Protein AF-A0A967MWX3-F1 (afdb_monomer_lite)

Secondary structure (DSSP, 8-state):
----------------------------PPPP-----------PPEETTEEPPTT-EEEETTTTEEE-TT-----PPPPP-------S--------PEEETTEEE-TT-EEEETTTTEEE-TTSPPP---GGGTS----TTSPP--EEESS---EEEEEE-SSSEEEEESSEEESTTGGG-BSSHHHHHHHTTT--EEEEEEETTTTBPPPTTEEEEPPTT-SSSGGG-EEEEEEPPPS--------EEETTS-EESSHHHHHHTT--EEEES-TTTT-------

Radius of gyration: 31.58 Å; chains: 1; bounding box: 78×76×78 Å

pLDDT: mean 78.1, std 19.17, range [37.31, 97.38]

Structure (mmCIF, N/CA/C/O backbone):
data_AF-A0A967MWX3-F1
#
_entry.id   AF-A0A967MWX3-F1
#
loop_
_atom_site.group_PDB
_atom_site.id
_atom_site.type_symbol
_atom_site.label_atom_id
_atom_site.label_alt_id
_atom_site.label_comp_id
_atom_site.label_asym_id
_atom_site.label_entity_id
_atom_site.label_seq_id
_atom_site.pdbx_PDB_ins_code
_atom_site.Cartn_x
_atom_site.Cartn_y
_atom_site.Cartn_z
_atom_site.occupancy
_atom_site.B_iso_or_equiv
_atom_site.auth_seq_id
_atom_site.auth_comp_id
_atom_site.auth_asym_id
_atom_site.auth_atom_id
_atom_site.pdbx_PDB_model_num
ATOM 1 N N . MET A 1 1 ? -29.375 -51.410 4.053 1.00 42.19 1 MET A N 1
ATOM 2 C CA . MET A 1 1 ? -29.254 -51.775 2.622 1.00 42.19 1 MET A CA 1
ATOM 3 C C . MET A 1 1 ? -29.173 -50.449 1.881 1.00 42.19 1 MET A C 1
ATOM 5 O O . MET A 1 1 ? -30.115 -49.691 1.987 1.00 42.19 1 MET A O 1
ATOM 9 N N . LEU A 1 2 ? -28.020 -49.990 1.400 1.00 37.31 2 LEU A N 1
ATOM 10 C CA . LEU A 1 2 ? -27.404 -50.410 0.142 1.00 37.31 2 LEU A CA 1
ATOM 11 C C . LEU A 1 2 ? -25.929 -49.948 0.165 1.00 37.31 2 LEU A C 1
ATOM 13 O O . LEU A 1 2 ? -25.661 -48.767 0.360 1.00 37.31 2 LEU A O 1
ATOM 17 N N . ARG A 1 3 ? -24.976 -50.880 0.037 1.00 40.00 3 ARG A N 1
ATOM 18 C CA . ARG A 1 3 ? -23.539 -50.586 -0.102 1.00 40.00 3 ARG A CA 1
ATOM 19 C C . ARG A 1 3 ? -23.244 -50.413 -1.592 1.00 40.00 3 ARG A C 1
ATOM 21 O O . ARG A 1 3 ? -23.455 -51.359 -2.344 1.00 40.00 3 ARG A O 1
ATOM 28 N N . ILE A 1 4 ? -22.766 -49.243 -2.009 1.00 47.97 4 ILE A N 1
ATOM 29 C CA . ILE A 1 4 ? -22.286 -49.006 -3.377 1.00 47.97 4 ILE A CA 1
ATOM 30 C C . ILE A 1 4 ? -20.757 -49.091 -3.346 1.00 47.97 4 ILE A C 1
ATOM 32 O O . ILE A 1 4 ? -20.066 -48.132 -3.025 1.00 47.97 4 ILE A O 1
ATOM 36 N N . THR A 1 5 ? -20.233 -50.278 -3.631 1.00 42.97 5 THR A N 1
ATOM 37 C CA . THR A 1 5 ? -18.825 -50.5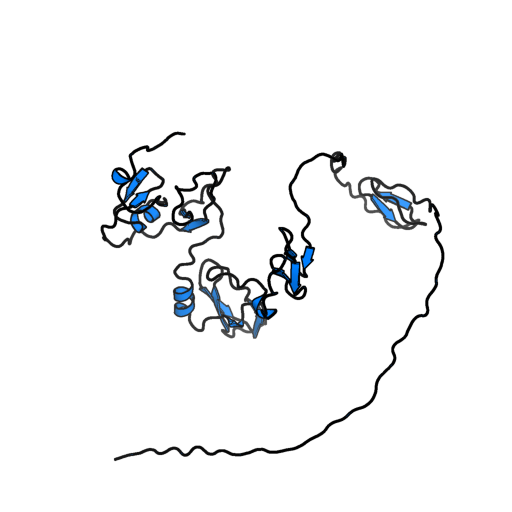17 -3.969 1.00 42.97 5 THR A CA 1
ATOM 38 C C . THR A 1 5 ? -18.589 -50.086 -5.414 1.00 42.97 5 THR A C 1
ATOM 40 O O . THR A 1 5 ? -19.139 -50.707 -6.323 1.00 42.97 5 THR A O 1
ATOM 43 N N . LYS A 1 6 ? -17.778 -49.045 -5.638 1.00 43.62 6 LYS A N 1
ATOM 44 C CA . LYS A 1 6 ? -17.284 -48.676 -6.971 1.00 43.62 6 LYS A CA 1
ATOM 45 C C . LYS A 1 6 ? -15.814 -49.080 -7.079 1.00 43.62 6 LYS A C 1
ATOM 47 O O . LYS A 1 6 ? -14.948 -48.556 -6.388 1.00 43.62 6 LYS A O 1
ATOM 52 N N . THR A 1 7 ? -15.592 -50.095 -7.898 1.00 45.66 7 THR A N 1
ATOM 53 C CA . THR A 1 7 ? -14.326 -50.740 -8.237 1.00 45.66 7 THR A CA 1
ATOM 54 C C . THR A 1 7 ? -13.434 -49.787 -9.038 1.00 45.66 7 THR A C 1
ATOM 56 O O . THR A 1 7 ? -13.853 -49.267 -10.070 1.00 45.66 7 THR A O 1
ATOM 59 N N . PHE A 1 8 ? -12.202 -49.579 -8.568 1.00 42.09 8 PHE A N 1
ATOM 60 C CA . PHE A 1 8 ? -11.116 -48.946 -9.320 1.00 42.09 8 PHE A CA 1
ATOM 61 C C . PHE A 1 8 ? -10.690 -49.874 -10.466 1.00 42.09 8 PHE A C 1
ATOM 63 O O . PHE A 1 8 ? -10.298 -51.014 -10.220 1.00 42.09 8 PHE A O 1
ATOM 70 N N . SER A 1 9 ? -10.767 -49.395 -11.709 1.00 48.78 9 SER A N 1
ATOM 71 C CA . SER A 1 9 ? -10.247 -50.099 -12.884 1.00 48.78 9 SER A CA 1
ATOM 72 C C . SER A 1 9 ? -8.929 -49.451 -13.296 1.00 48.78 9 SER A C 1
ATOM 74 O O . SER A 1 9 ? -8.908 -48.356 -13.850 1.00 48.78 9 SER A O 1
ATOM 76 N N . LEU A 1 10 ? -7.832 -50.130 -12.965 1.00 41.16 10 LEU A N 1
ATOM 77 C CA . LEU A 1 10 ? -6.465 -49.777 -13.324 1.00 41.16 10 LEU A CA 1
ATOM 78 C C . LEU A 1 10 ? -6.162 -50.410 -14.691 1.00 41.16 10 LEU A C 1
ATOM 80 O O . LEU A 1 10 ? -5.975 -51.622 -14.782 1.00 41.16 10 LEU A O 1
ATOM 84 N N . THR A 1 11 ? -6.143 -49.614 -15.758 1.00 45.72 11 THR A N 1
ATOM 85 C CA . THR A 1 11 ? -5.693 -50.065 -17.086 1.00 45.72 11 THR A CA 1
ATOM 86 C C . THR A 1 11 ? -4.319 -49.480 -17.381 1.00 45.72 11 THR A C 1
ATOM 88 O O . THR A 1 11 ? -4.180 -48.287 -17.633 1.00 45.72 11 THR A O 1
ATOM 91 N N . LEU A 1 12 ? -3.314 -50.358 -17.324 1.00 40.66 12 LEU A N 1
ATOM 92 C CA . LEU A 1 12 ? -1.977 -50.178 -17.885 1.00 40.66 12 LEU A CA 1
ATOM 93 C C . LEU A 1 12 ? -2.076 -49.829 -19.379 1.00 40.66 12 LEU A C 1
ATOM 95 O O . LEU A 1 12 ? -2.662 -50.598 -20.141 1.00 40.66 12 LEU A O 1
ATOM 99 N N . LEU A 1 13 ? -1.413 -48.753 -19.808 1.00 45.19 13 LEU A N 1
ATOM 100 C CA . LEU A 1 13 ? -0.932 -48.618 -21.183 1.00 45.19 13 LEU A CA 1
ATOM 101 C C . LEU A 1 13 ? 0.599 -48.599 -21.167 1.00 45.19 13 LEU A C 1
ATOM 103 O O . LEU A 1 13 ? 1.227 -47.673 -20.662 1.00 45.19 13 LEU A O 1
ATOM 107 N N . THR A 1 14 ? 1.187 -49.652 -21.723 1.00 43.38 14 THR A N 1
ATOM 108 C CA . THR A 1 14 ? 2.598 -49.774 -22.086 1.00 43.38 14 THR A CA 1
ATOM 109 C C . THR A 1 14 ? 2.739 -49.610 -23.601 1.00 43.38 14 THR A C 1
ATOM 111 O O . THR A 1 14 ? 2.098 -50.337 -24.353 1.00 43.38 14 THR A O 1
ATOM 114 N N . ALA A 1 15 ? 3.605 -48.697 -24.051 1.00 42.75 15 ALA A N 1
ATOM 115 C CA . ALA A 1 15 ? 4.299 -48.719 -25.351 1.00 42.75 15 ALA A CA 1
ATOM 116 C C . ALA A 1 15 ? 5.386 -47.620 -25.304 1.00 42.75 15 ALA A C 1
ATOM 118 O O . ALA A 1 15 ? 5.067 -46.447 -25.180 1.00 42.75 15 ALA A O 1
ATOM 119 N N . ALA A 1 16 ? 6.666 -47.933 -25.097 1.00 39.78 16 ALA A N 1
ATOM 120 C CA . ALA A 1 16 ? 7.627 -48.453 -26.077 1.00 39.78 16 ALA A CA 1
ATOM 121 C C . ALA A 1 16 ? 7.967 -47.459 -27.213 1.00 39.78 16 ALA A C 1
ATOM 123 O O . ALA A 1 16 ? 7.334 -47.459 -28.259 1.00 39.78 16 ALA A O 1
ATOM 124 N N . GLY A 1 17 ? 9.019 -46.666 -26.971 1.00 38.50 17 GLY A N 1
ATOM 125 C CA . GLY A 1 17 ? 10.175 -46.471 -27.856 1.00 38.50 17 GLY A CA 1
ATOM 126 C C . GLY A 1 17 ? 9.984 -45.894 -29.263 1.00 38.50 17 GLY A C 1
ATOM 127 O O . GLY A 1 17 ? 9.598 -46.611 -30.178 1.00 38.50 17 GLY A O 1
ATOM 128 N N . LEU A 1 18 ? 10.514 -44.684 -29.476 1.00 39.59 18 LEU A N 1
ATOM 129 C CA . LEU A 1 18 ? 11.318 -44.401 -30.668 1.00 39.59 18 LEU A CA 1
ATOM 130 C C . LEU A 1 18 ? 12.348 -43.301 -30.368 1.00 39.59 18 LEU A C 1
ATOM 132 O O . LEU A 1 18 ? 12.018 -42.125 -30.260 1.00 39.59 18 LEU A O 1
ATOM 136 N N . ALA A 1 19 ? 13.606 -43.712 -30.216 1.00 41.19 19 ALA A N 1
ATOM 137 C CA . ALA A 1 19 ? 14.758 -42.827 -30.280 1.00 41.19 19 ALA A CA 1
ATOM 138 C C . ALA A 1 19 ? 15.095 -42.585 -31.757 1.00 41.19 19 ALA A C 1
ATOM 140 O O . ALA A 1 19 ? 15.306 -43.545 -32.501 1.00 41.19 19 ALA A O 1
ATOM 141 N N . LEU A 1 20 ? 15.180 -41.320 -32.167 1.00 40.53 20 LEU A N 1
ATOM 142 C CA . LEU A 1 20 ? 15.808 -40.928 -33.423 1.00 40.53 20 LEU A CA 1
ATOM 143 C C . LEU A 1 20 ? 16.923 -39.932 -33.102 1.00 40.53 20 LEU A C 1
ATOM 145 O O . LEU A 1 20 ? 16.678 -38.808 -32.674 1.00 40.53 20 LEU A O 1
ATOM 149 N N . ALA A 1 21 ? 18.155 -40.405 -33.258 1.00 40.84 21 ALA A N 1
ATOM 150 C CA . ALA A 1 21 ? 19.365 -39.603 -33.264 1.00 40.84 21 ALA A CA 1
ATOM 151 C C . ALA A 1 21 ? 19.771 -39.282 -34.711 1.00 40.84 21 ALA A C 1
ATOM 153 O O . ALA A 1 21 ? 19.375 -39.997 -35.635 1.00 40.84 21 ALA A O 1
ATOM 154 N N . LEU A 1 22 ? 20.683 -38.305 -34.827 1.00 40.47 22 LEU A N 1
ATOM 155 C CA . LEU A 1 22 ? 21.393 -37.784 -36.012 1.00 40.47 22 LEU A CA 1
ATOM 156 C C . LEU A 1 22 ? 20.646 -36.616 -36.694 1.00 40.47 22 LEU A C 1
ATOM 158 O O . LEU A 1 22 ? 19.458 -36.710 -36.952 1.00 40.47 22 LEU A O 1
ATOM 162 N N . ALA A 1 23 ? 21.256 -35.477 -37.026 1.00 43.56 23 ALA A N 1
ATOM 163 C CA . ALA A 1 23 ? 22.665 -35.172 -37.245 1.00 43.56 23 ALA A CA 1
ATOM 164 C C . ALA A 1 23 ? 22.964 -33.696 -36.921 1.00 43.56 23 ALA A C 1
ATOM 166 O O . ALA A 1 23 ? 22.112 -32.825 -37.084 1.00 43.56 23 ALA A O 1
ATOM 167 N N . GLY A 1 24 ? 24.193 -33.432 -36.470 1.00 42.38 24 GLY A N 1
ATOM 168 C CA . GLY A 1 24 ? 24.689 -32.088 -36.206 1.00 42.38 24 GLY A CA 1
ATOM 169 C C . GLY A 1 24 ? 24.954 -31.270 -37.469 1.00 42.38 24 GLY A C 1
ATOM 170 O O . GLY A 1 24 ? 25.154 -31.812 -38.556 1.00 42.38 24 GLY A O 1
ATOM 171 N N . CYS A 1 25 ? 25.035 -29.953 -37.286 1.00 39.81 25 CYS A N 1
ATOM 172 C CA . CYS A 1 25 ? 25.659 -29.059 -38.248 1.00 39.81 25 CYS A CA 1
ATOM 173 C C . CYS A 1 25 ? 26.490 -27.989 -37.522 1.00 39.81 25 CYS A C 1
ATOM 175 O O . CYS A 1 25 ? 25.964 -27.049 -36.942 1.00 39.81 25 CYS A O 1
ATOM 177 N N . ASN A 1 26 ? 27.802 -28.225 -37.561 1.00 45.28 26 ASN A N 1
ATOM 178 C CA . ASN A 1 26 ? 28.928 -27.293 -37.619 1.00 45.28 26 ASN A CA 1
ATOM 179 C C . ASN A 1 26 ? 28.912 -25.996 -36.795 1.00 45.28 26 ASN A C 1
ATOM 181 O O . ASN A 1 26 ? 28.381 -24.962 -37.192 1.00 45.28 26 ASN A O 1
ATOM 185 N N . THR A 1 27 ? 29.760 -26.026 -35.768 1.00 43.44 27 THR A N 1
ATOM 186 C CA . THR A 1 27 ? 30.619 -24.919 -35.349 1.00 43.44 27 THR A CA 1
ATOM 187 C C . THR A 1 27 ? 31.353 -24.311 -36.547 1.00 43.44 27 THR A C 1
ATOM 189 O O . THR A 1 27 ? 32.201 -24.968 -37.157 1.00 43.44 27 THR A O 1
ATOM 192 N N . LYS A 1 28 ? 31.092 -23.040 -36.860 1.00 45.50 28 LYS A N 1
ATOM 193 C CA . LYS A 1 28 ? 32.028 -22.239 -37.650 1.00 45.50 28 LYS A CA 1
ATOM 194 C C . LYS A 1 28 ? 32.918 -21.461 -36.689 1.00 45.50 28 LYS A C 1
ATOM 196 O O . LYS A 1 28 ? 32.592 -20.355 -36.276 1.00 45.50 28 LYS A O 1
ATOM 201 N N . SER A 1 29 ? 34.041 -22.083 -36.337 1.00 42.44 29 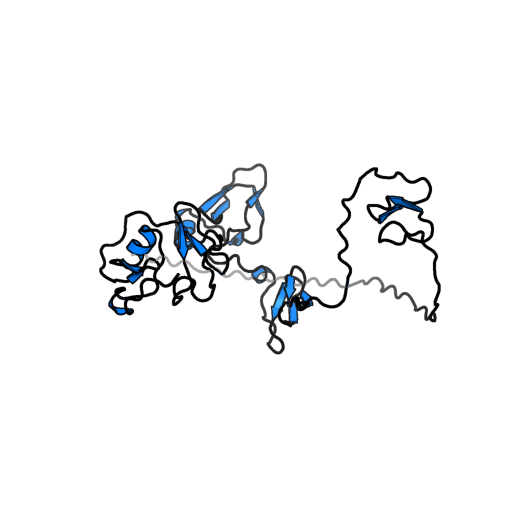SER A N 1
ATOM 202 C CA . SER A 1 29 ? 35.217 -21.380 -35.836 1.00 42.44 29 SER A CA 1
ATOM 203 C C . SER A 1 29 ? 35.653 -20.366 -36.888 1.00 42.44 29 SER A C 1
ATOM 205 O O . SER A 1 29 ? 36.023 -20.750 -38.000 1.00 42.44 29 SER A O 1
ATOM 207 N N . HIS A 1 30 ? 35.619 -19.083 -36.544 1.00 44.06 30 HIS A N 1
ATOM 208 C CA . HIS A 1 30 ? 36.484 -18.114 -37.194 1.00 44.06 30 HIS A CA 1
ATOM 209 C C . HIS A 1 30 ? 37.812 -18.081 -36.437 1.00 44.06 30 HIS A C 1
ATOM 211 O O . HIS A 1 30 ? 37.862 -17.961 -35.216 1.00 44.06 30 HIS A O 1
ATOM 217 N N . ILE A 1 31 ? 38.860 -18.323 -37.217 1.00 51.72 31 ILE A N 1
ATOM 218 C CA . ILE A 1 31 ? 40.271 -18.307 -36.855 1.00 51.72 31 ILE A CA 1
ATOM 219 C C . ILE A 1 31 ? 40.669 -16.872 -36.502 1.00 51.72 31 ILE A C 1
ATOM 221 O O . ILE A 1 31 ? 40.133 -15.924 -37.077 1.00 51.72 31 ILE A O 1
ATOM 225 N N . GLY A 1 32 ? 41.594 -16.759 -35.549 1.00 41.75 32 GLY A N 1
ATOM 226 C CA . GLY A 1 32 ? 42.111 -15.508 -35.020 1.00 41.75 32 GLY A CA 1
ATOM 227 C C . GLY A 1 32 ? 42.763 -14.592 -36.052 1.00 41.75 32 GLY A C 1
ATOM 228 O O . GLY A 1 32 ? 43.229 -15.017 -37.109 1.00 41.75 32 GLY A O 1
ATOM 229 N N . GLY A 1 33 ? 42.807 -13.324 -35.666 1.00 41.06 33 GLY A N 1
ATOM 230 C CA . GLY A 1 33 ? 43.745 -12.330 -36.149 1.00 41.06 33 GLY A CA 1
ATOM 231 C C . GLY A 1 33 ? 44.302 -11.638 -34.917 1.00 41.06 33 GLY A C 1
ATOM 232 O O . GLY A 1 33 ? 43.625 -10.808 -34.316 1.00 41.06 33 GLY A O 1
ATOM 233 N N . ASP A 1 34 ? 45.492 -12.058 -34.502 1.00 51.56 34 ASP A N 1
ATOM 234 C CA . ASP A 1 34 ? 46.350 -11.262 -33.642 1.00 51.56 34 ASP A CA 1
ATOM 235 C C . ASP A 1 34 ? 46.812 -10.074 -34.486 1.00 51.56 34 ASP A C 1
ATOM 237 O O . ASP A 1 34 ? 47.611 -10.268 -35.396 1.00 51.56 34 ASP A O 1
ATOM 241 N N . ASP A 1 35 ? 46.330 -8.866 -34.209 1.00 49.25 35 ASP A N 1
ATOM 242 C CA . ASP A 1 35 ? 46.941 -7.654 -34.746 1.00 49.25 35 ASP A CA 1
ATOM 243 C C . ASP A 1 35 ? 47.040 -6.594 -33.647 1.00 49.25 35 ASP A C 1
ATOM 245 O O . ASP A 1 35 ? 46.069 -5.991 -33.195 1.00 49.25 35 ASP A O 1
ATOM 249 N N . ALA A 1 36 ? 48.281 -6.495 -33.175 1.00 49.56 36 ALA A N 1
ATOM 250 C CA . ALA A 1 36 ? 49.015 -5.336 -32.694 1.00 49.56 36 ALA A CA 1
ATOM 251 C C . ALA A 1 36 ? 48.274 -3.990 -32.591 1.00 49.56 36 ALA A C 1
ATOM 253 O O . ALA A 1 36 ? 47.591 -3.535 -33.504 1.00 49.56 36 ALA A O 1
ATOM 254 N N . GLY A 1 37 ? 48.567 -3.291 -31.490 1.00 51.19 37 GLY A N 1
ATOM 255 C CA . GLY A 1 37 ? 48.158 -1.915 -31.256 1.00 51.19 37 GLY A CA 1
ATOM 256 C C . GLY A 1 37 ? 48.447 -0.968 -32.423 1.00 51.19 37 GLY A C 1
ATOM 257 O O . GLY A 1 37 ? 49.484 -1.039 -33.084 1.00 51.19 37 GLY A O 1
ATOM 258 N N . GLY A 1 38 ? 47.518 -0.037 -32.605 1.00 44.03 38 GLY A N 1
ATOM 259 C CA . GLY A 1 38 ? 47.635 1.105 -33.491 1.00 44.03 38 GLY A CA 1
ATOM 260 C C . GLY A 1 38 ? 46.925 2.291 -32.857 1.00 44.03 38 GLY A C 1
ATOM 261 O O . GLY A 1 38 ? 45.710 2.414 -32.950 1.00 44.03 38 GLY A O 1
ATOM 262 N N . ASP A 1 39 ? 47.707 3.139 -32.196 1.00 53.34 39 ASP A N 1
ATOM 263 C CA . ASP A 1 39 ? 47.396 4.552 -32.009 1.00 53.34 39 ASP A CA 1
ATOM 264 C C . ASP A 1 39 ? 47.140 5.164 -33.398 1.00 53.34 39 ASP A C 1
ATOM 266 O O . ASP A 1 39 ? 47.999 5.104 -34.283 1.00 53.34 39 ASP A O 1
ATOM 270 N N . GLY A 1 40 ? 45.920 5.643 -33.632 1.00 45.16 40 GLY A N 1
ATOM 271 C CA . GLY A 1 40 ? 45.446 6.034 -34.954 1.00 45.16 40 GLY A CA 1
ATOM 272 C C . GLY A 1 40 ? 44.273 6.995 -34.859 1.00 45.16 40 GLY A C 1
ATOM 273 O O . GLY A 1 40 ? 43.122 6.597 -35.007 1.00 45.16 40 GLY A O 1
ATOM 274 N N . GLY A 1 41 ? 44.577 8.272 -34.615 1.00 55.78 41 GLY A N 1
ATOM 275 C CA . GLY A 1 41 ? 43.614 9.367 -34.679 1.00 55.78 41 GLY A CA 1
ATOM 276 C C . GLY A 1 41 ? 42.879 9.406 -36.022 1.00 55.78 41 GLY A C 1
ATOM 277 O O . GLY A 1 41 ? 43.470 9.694 -37.063 1.00 55.78 41 GLY A O 1
ATOM 278 N N . GLY A 1 42 ? 41.576 9.131 -35.989 1.00 51.47 42 GLY A N 1
ATOM 279 C CA . GLY A 1 42 ? 40.648 9.376 -37.087 1.00 51.47 42 GLY A CA 1
ATOM 280 C C . GLY A 1 42 ? 39.899 10.677 -36.828 1.00 51.47 42 GLY A C 1
ATOM 281 O O . GLY A 1 42 ? 39.067 10.735 -35.930 1.00 51.47 42 GLY A O 1
ATOM 282 N N . GLY A 1 43 ? 40.230 11.726 -37.584 1.00 60.09 43 GLY A N 1
ATOM 283 C CA . GLY A 1 43 ? 39.634 13.059 -37.474 1.00 60.09 43 GLY A CA 1
ATOM 284 C C . GLY A 1 43 ? 38.163 13.081 -37.883 1.00 60.09 43 GLY A C 1
ATOM 285 O O . GLY A 1 43 ? 37.845 13.318 -39.047 1.00 60.09 43 GLY A O 1
ATOM 286 N N . GLY A 1 44 ? 37.285 12.833 -36.917 1.00 67.81 44 GLY A N 1
ATOM 287 C CA . GLY A 1 44 ? 35.872 13.176 -37.001 1.00 67.81 44 GLY A CA 1
ATOM 288 C C . GLY A 1 44 ? 35.655 14.680 -36.832 1.00 67.81 44 GLY A C 1
ATOM 289 O O . GLY A 1 44 ? 36.382 15.337 -36.085 1.00 67.81 44 GLY A O 1
ATOM 290 N N . GLU A 1 45 ? 34.674 15.241 -37.538 1.00 83.06 45 GLU A N 1
ATOM 291 C CA . GLU A 1 45 ? 34.236 16.625 -37.326 1.00 83.06 45 GLU A CA 1
ATOM 292 C C . GLU A 1 45 ? 33.508 16.739 -35.976 1.00 83.06 45 GLU A C 1
ATOM 294 O O . GLU A 1 45 ? 32.683 15.891 -35.637 1.00 83.06 45 GLU A O 1
ATOM 299 N N . VAL A 1 46 ? 33.812 17.776 -35.189 1.00 88.75 46 VAL A N 1
ATOM 300 C CA . VAL A 1 46 ? 33.136 18.028 -33.904 1.00 88.75 46 VAL A CA 1
ATOM 301 C C . VAL A 1 46 ? 31.733 18.578 -34.164 1.00 88.75 46 VAL A C 1
ATOM 303 O O . VAL A 1 46 ? 31.568 19.523 -34.935 1.00 88.75 46 VAL A O 1
ATOM 306 N N . CYS A 1 47 ? 30.729 18.016 -33.497 1.00 90.00 47 CYS A N 1
ATOM 307 C CA . CYS A 1 47 ? 29.332 18.410 -33.597 1.00 90.00 47 CYS A CA 1
ATOM 308 C C . CYS A 1 47 ? 28.715 18.521 -32.202 1.00 90.00 47 CYS A C 1
ATOM 310 O O . CYS A 1 47 ? 28.295 17.524 -31.621 1.00 90.00 47 CYS A O 1
ATOM 312 N N . GLY A 1 48 ? 28.685 19.736 -31.648 1.00 87.62 48 GLY A N 1
ATOM 313 C CA . GLY A 1 48 ? 28.307 19.930 -30.244 1.00 87.62 48 GLY A CA 1
ATOM 314 C C . GLY A 1 48 ? 29.256 19.171 -29.318 1.00 87.62 48 GLY A C 1
ATOM 315 O O . GLY A 1 48 ? 30.472 19.307 -29.451 1.00 87.62 48 GLY A O 1
ATOM 316 N N . ASP A 1 49 ? 28.689 18.330 -28.455 1.00 86.06 49 ASP A N 1
ATOM 317 C CA . ASP A 1 49 ? 29.429 17.483 -27.509 1.00 86.06 49 ASP A CA 1
ATOM 318 C C . ASP A 1 49 ? 29.856 16.125 -28.095 1.00 86.06 49 ASP A C 1
ATOM 320 O O . ASP A 1 49 ? 30.510 15.323 -27.429 1.00 86.06 49 ASP A O 1
ATOM 324 N N . VAL A 1 50 ? 29.505 15.847 -29.355 1.00 83.50 50 VAL A N 1
ATOM 325 C CA . VAL A 1 50 ? 29.799 14.578 -30.033 1.00 83.50 50 VAL A CA 1
ATOM 326 C C . VAL A 1 50 ? 30.857 14.806 -31.113 1.00 83.50 50 VAL A C 1
ATOM 328 O O . VAL A 1 50 ? 30.900 15.852 -31.757 1.00 83.50 50 VAL A O 1
ATOM 331 N N . THR A 1 51 ? 31.728 13.826 -31.350 1.00 91.31 51 THR A N 1
ATOM 332 C CA . THR A 1 51 ? 32.628 13.821 -32.516 1.00 91.31 51 THR A CA 1
ATOM 333 C C . THR A 1 51 ? 32.087 12.843 -33.549 1.00 91.31 51 THR A C 1
ATOM 335 O O . THR A 1 51 ? 31.900 11.667 -33.240 1.00 91.31 51 THR A O 1
ATOM 338 N N . CYS A 1 52 ? 31.812 13.324 -34.761 1.00 90.62 52 CYS A N 1
ATOM 339 C CA . CYS A 1 52 ? 31.197 12.520 -35.811 1.00 90.62 52 CYS A CA 1
ATOM 340 C C . CYS A 1 52 ? 32.108 11.386 -36.286 1.00 90.62 52 CYS A C 1
ATOM 342 O O . CYS A 1 52 ? 33.335 11.506 -36.278 1.00 90.62 52 CYS A O 1
ATOM 344 N N . GLY A 1 53 ? 31.500 10.288 -36.741 1.00 87.12 53 GLY A N 1
ATOM 345 C CA . GLY A 1 53 ? 32.239 9.168 -37.304 1.00 87.12 53 GLY A CA 1
ATOM 346 C C . GLY A 1 53 ? 32.997 9.559 -38.575 1.00 87.12 53 GLY A C 1
ATOM 347 O O . GLY A 1 53 ? 32.693 10.542 -39.253 1.00 87.12 53 GLY A O 1
ATOM 348 N N . SER A 1 54 ? 34.005 8.764 -38.936 1.00 84.75 54 SER A N 1
ATOM 349 C CA . SER A 1 54 ? 34.782 8.977 -40.159 1.00 84.75 54 SER A CA 1
ATOM 350 C C . SER A 1 54 ? 33.879 8.991 -41.400 1.00 84.75 54 SER A C 1
ATOM 352 O O . SER A 1 54 ? 33.279 7.970 -41.740 1.00 84.75 54 SER A O 1
ATOM 354 N N . GLY A 1 55 ? 33.839 10.118 -42.114 1.00 83.88 55 GLY A N 1
ATOM 355 C CA . GLY A 1 55 ? 33.024 10.275 -43.322 1.00 83.88 55 GLY A CA 1
ATOM 356 C C . GLY A 1 55 ? 31.636 10.878 -43.094 1.00 83.88 55 GLY A C 1
ATOM 357 O O . GLY A 1 55 ? 30.907 11.043 -44.069 1.00 83.88 55 GLY A O 1
ATOM 358 N N . GLU A 1 56 ? 31.284 11.233 -41.858 1.00 90.94 56 GLU A N 1
ATOM 359 C CA . GLU A 1 56 ? 30.086 12.009 -41.523 1.00 90.94 56 GLU A CA 1
ATOM 360 C C . GLU A 1 56 ? 30.415 13.499 -41.350 1.00 90.94 56 GLU A C 1
ATOM 362 O O . GLU A 1 56 ? 31.560 13.865 -41.083 1.00 90.94 56 GLU A O 1
ATOM 367 N N . VAL A 1 57 ? 29.404 14.357 -41.514 1.00 92.38 57 VAL A N 1
ATOM 368 C CA . VAL A 1 57 ? 29.491 15.810 -41.307 1.00 92.38 57 VAL A CA 1
ATOM 369 C C . VAL A 1 57 ? 28.566 16.254 -40.181 1.00 92.38 57 VAL A C 1
ATOM 371 O O . VAL A 1 57 ? 27.493 15.669 -39.980 1.00 92.38 57 VAL A O 1
ATOM 374 N N . CYS A 1 58 ? 28.956 17.308 -39.464 1.00 92.69 58 CYS A N 1
ATOM 375 C CA . CYS A 1 58 ? 28.095 17.886 -38.440 1.00 92.69 58 CYS A CA 1
ATOM 376 C C . CYS A 1 58 ? 26.867 18.536 -39.080 1.00 92.69 58 CYS A C 1
ATOM 378 O O . CYS A 1 58 ? 26.965 19.458 -39.890 1.00 92.69 58 CYS A O 1
ATOM 380 N N . CYS A 1 59 ? 25.692 18.054 -38.691 1.00 92.81 59 CYS A N 1
ATOM 381 C CA . CYS A 1 59 ? 24.422 18.500 -39.236 1.00 92.81 59 CYS A CA 1
ATOM 382 C C . CYS A 1 59 ? 23.729 19.486 -38.294 1.00 92.81 59 CYS A C 1
ATOM 384 O O . CYS A 1 59 ? 23.244 20.536 -38.713 1.00 92.81 59 CYS A O 1
ATOM 386 N N . ASN A 1 60 ? 23.700 19.152 -37.000 1.00 90.12 60 ASN A N 1
ATOM 387 C CA . ASN A 1 60 ? 23.104 19.984 -35.968 1.00 90.12 60 ASN A CA 1
ATOM 388 C C . ASN A 1 60 ? 23.959 19.951 -34.701 1.00 90.12 60 ASN A C 1
ATOM 390 O O . ASN A 1 60 ? 23.848 19.038 -33.883 1.00 90.12 60 ASN A O 1
ATOM 394 N N . ALA A 1 61 ? 24.775 20.990 -34.537 1.00 89.38 61 ALA A N 1
ATOM 395 C CA . ALA A 1 61 ? 25.668 21.130 -33.396 1.00 89.38 61 ALA A CA 1
ATOM 396 C C . ALA A 1 61 ? 24.927 21.282 -32.058 1.00 89.38 61 ALA A C 1
ATOM 398 O O . ALA A 1 61 ? 25.464 20.871 -31.041 1.00 89.38 61 ALA A O 1
ATOM 399 N N . SER A 1 62 ? 23.699 21.820 -32.037 1.00 88.94 62 SER A N 1
ATOM 400 C CA . SER A 1 62 ? 22.940 21.949 -30.778 1.00 88.94 62 SER A CA 1
ATOM 401 C C . SER A 1 62 ? 22.510 20.602 -30.200 1.00 88.94 62 SER A C 1
ATOM 403 O O . SER A 1 62 ? 22.286 20.496 -29.004 1.00 88.94 62 SER A O 1
ATOM 405 N N . CYS A 1 63 ? 22.420 19.575 -31.046 1.00 85.06 63 CYS A N 1
ATOM 406 C CA . CYS A 1 63 ? 21.937 18.247 -30.676 1.00 85.06 63 CYS A CA 1
ATOM 407 C C . CYS A 1 63 ? 22.993 17.148 -30.877 1.00 85.06 63 CYS A C 1
ATOM 409 O O . CYS A 1 63 ? 22.671 15.969 -30.766 1.00 85.06 63 CYS A O 1
ATOM 411 N N . GLY A 1 64 ? 24.215 17.509 -31.278 1.00 90.12 64 GLY A N 1
ATOM 412 C CA . GLY A 1 64 ? 25.262 16.554 -31.645 1.00 90.12 64 GLY A CA 1
ATOM 413 C C . GLY A 1 64 ? 24.896 15.581 -32.769 1.00 90.12 64 GLY A C 1
ATOM 414 O O . GLY A 1 64 ? 25.358 14.444 -32.780 1.00 90.12 64 GLY A O 1
ATOM 415 N N . ILE A 1 65 ? 24.052 16.003 -33.720 1.00 91.62 65 ILE A N 1
ATOM 416 C CA . ILE A 1 65 ? 23.579 15.125 -34.799 1.00 91.62 65 ILE A CA 1
ATOM 417 C C . ILE A 1 65 ? 24.546 15.180 -35.980 1.00 91.62 65 ILE A C 1
ATOM 419 O O . ILE A 1 65 ? 24.678 16.208 -36.655 1.00 91.62 65 ILE A O 1
ATOM 423 N N . CYS A 1 66 ? 25.149 14.031 -36.262 1.00 94.25 66 CYS A N 1
ATOM 424 C CA . CYS A 1 66 ? 25.975 13.770 -37.433 1.00 94.25 66 CYS A CA 1
ATOM 425 C C . CYS A 1 66 ? 25.137 13.150 -38.556 1.00 94.25 66 CYS A C 1
ATOM 427 O O . CYS A 1 66 ? 24.148 12.457 -38.312 1.00 94.25 66 CYS A O 1
ATOM 429 N N . THR A 1 67 ? 25.506 13.414 -39.806 1.00 92.44 67 THR A N 1
ATOM 430 C CA . THR A 1 67 ? 24.847 12.810 -40.969 1.00 92.44 67 THR A CA 1
ATOM 431 C C . THR A 1 67 ? 25.857 12.541 -42.084 1.00 92.44 67 THR A C 1
ATOM 433 O O . THR A 1 67 ? 26.877 13.232 -42.162 1.00 92.44 67 THR A O 1
ATOM 436 N N . PRO A 1 68 ? 25.610 11.583 -42.993 1.00 92.81 68 PRO A N 1
ATOM 437 C CA . PRO A 1 68 ? 26.406 11.457 -44.206 1.00 92.81 68 PRO A CA 1
ATOM 438 C C . PRO A 1 68 ? 26.353 12.735 -45.065 1.00 92.81 68 PRO A C 1
ATOM 440 O O . PRO A 1 68 ? 25.321 13.407 -45.103 1.00 92.81 68 PRO A O 1
ATOM 443 N N . PRO A 1 69 ? 27.407 13.061 -45.832 1.00 89.50 69 PRO A N 1
ATOM 444 C CA . PRO A 1 69 ? 27.409 14.209 -46.733 1.00 89.50 69 PRO A CA 1
ATOM 445 C C . PRO A 1 69 ? 26.185 14.227 -47.665 1.00 89.50 69 PRO A C 1
ATOM 447 O O . PRO A 1 69 ? 25.974 13.306 -48.453 1.00 89.50 69 PRO A O 1
ATOM 450 N N . GLY A 1 70 ? 25.378 15.291 -47.583 1.00 87.31 70 GLY A N 1
ATOM 451 C CA . GLY A 1 70 ? 24.139 15.449 -48.359 1.00 87.31 70 GLY A CA 1
ATOM 452 C C . GLY A 1 70 ? 22.886 14.816 -47.736 1.00 87.31 70 GLY A C 1
ATOM 453 O O . GLY A 1 70 ? 21.830 14.832 -48.369 1.00 87.31 70 GLY A O 1
ATOM 454 N N . GLY A 1 71 ? 22.988 14.271 -46.520 1.00 88.06 71 GLY A N 1
ATOM 455 C CA . GLY A 1 71 ? 21.864 13.758 -45.742 1.00 88.06 71 GLY A CA 1
ATOM 456 C C . GLY A 1 71 ? 20.876 14.845 -45.304 1.00 88.06 71 GLY A C 1
ATOM 457 O O . GLY A 1 71 ? 21.187 16.037 -45.273 1.00 88.06 71 GLY A O 1
ATOM 458 N N . ALA A 1 72 ? 19.650 14.427 -44.981 1.00 88.25 72 ALA A N 1
ATOM 459 C CA . ALA A 1 72 ? 18.627 15.323 -44.453 1.00 88.25 72 ALA A CA 1
ATOM 460 C C . ALA A 1 72 ? 18.948 15.706 -43.002 1.00 88.25 72 ALA A C 1
ATOM 462 O O . ALA A 1 72 ? 19.264 14.841 -42.186 1.00 88.25 72 ALA A O 1
ATOM 463 N N . CYS A 1 73 ? 18.810 16.995 -42.686 1.00 90.56 73 CYS A N 1
ATOM 464 C CA . CYS A 1 73 ? 19.066 17.520 -41.352 1.00 90.56 73 CYS A CA 1
ATOM 465 C C . CYS A 1 73 ? 17.775 17.912 -40.635 1.00 90.56 73 CYS A C 1
ATOM 467 O O . CYS A 1 73 ? 17.035 18.745 -41.168 1.00 90.56 73 CYS A O 1
ATOM 469 N N . PRO A 1 74 ? 17.496 17.390 -39.430 1.00 84.25 74 PRO A N 1
ATOM 470 C CA . PRO A 1 74 ? 16.383 17.885 -38.638 1.00 84.25 74 PRO A CA 1
ATOM 471 C C . PRO A 1 74 ? 16.695 19.290 -38.105 1.00 84.25 74 PRO A C 1
ATOM 473 O O . PRO A 1 74 ? 17.690 19.510 -37.413 1.00 84.25 74 PRO A O 1
ATOM 476 N N . THR A 1 75 ? 15.807 20.245 -38.385 1.00 83.62 75 THR A N 1
ATOM 477 C CA . THR A 1 75 ? 15.860 21.611 -37.838 1.00 83.62 75 THR A CA 1
ATOM 478 C C . THR A 1 75 ? 15.195 21.657 -36.465 1.00 83.62 75 THR A C 1
ATOM 480 O O . THR A 1 75 ? 14.209 22.364 -36.254 1.00 83.62 75 THR A O 1
ATOM 483 N N . ILE A 1 76 ? 15.688 20.826 -35.556 1.00 84.19 76 ILE A N 1
ATOM 484 C CA . ILE A 1 76 ? 15.294 20.835 -34.151 1.00 84.19 76 ILE A CA 1
ATOM 485 C C . ILE A 1 76 ? 16.306 21.662 -33.362 1.00 84.19 76 ILE A C 1
ATOM 487 O O . ILE A 1 76 ? 17.499 21.631 -33.651 1.00 84.19 76 ILE A O 1
ATOM 491 N N . TYR A 1 77 ? 15.828 22.429 -32.392 1.00 83.62 77 TYR A N 1
ATOM 492 C CA . TYR A 1 77 ? 16.683 23.089 -31.418 1.00 83.62 77 TYR A CA 1
ATOM 493 C C . TYR A 1 77 ? 16.629 22.266 -30.137 1.00 83.62 77 TYR A C 1
ATOM 495 O O . TYR A 1 77 ? 15.548 22.109 -29.569 1.00 83.62 77 TYR A O 1
ATOM 503 N N . CYS A 1 78 ? 17.762 21.707 -29.723 1.00 80.75 78 CYS A N 1
ATOM 504 C CA . CYS A 1 78 ? 17.880 21.089 -28.411 1.00 80.75 78 CYS A CA 1
ATOM 505 C C . CYS A 1 78 ? 18.236 22.190 -27.415 1.00 80.75 78 CYS A C 1
ATOM 507 O O . CYS A 1 78 ? 19.139 22.990 -27.674 1.00 80.75 78 CYS A O 1
ATOM 509 N N . GLU A 1 79 ? 17.492 22.274 -26.311 1.00 79.56 79 GLU A N 1
ATOM 510 C CA . GLU A 1 79 ? 17.876 23.176 -25.230 1.00 79.56 79 GLU A CA 1
ATOM 511 C C . GLU A 1 79 ? 19.271 22.765 -24.747 1.00 79.56 79 GLU A C 1
ATOM 513 O O . GLU A 1 79 ? 19.517 21.565 -24.589 1.00 79.56 79 GLU A O 1
ATOM 518 N N . PRO A 1 80 ? 20.204 23.715 -24.561 1.00 62.97 80 PRO A N 1
ATOM 519 C CA . PRO A 1 80 ? 21.503 23.380 -24.012 1.00 62.97 80 PRO A CA 1
ATOM 520 C C . PRO A 1 80 ? 21.254 22.750 -22.646 1.00 62.97 80 PRO A C 1
ATOM 522 O O . PRO A 1 80 ? 20.708 23.407 -21.757 1.00 62.97 80 PRO A O 1
ATOM 525 N N . THR A 1 81 ? 21.643 21.486 -22.477 1.00 57.75 81 THR A N 1
ATOM 526 C CA . THR A 1 81 ? 21.913 20.949 -21.147 1.00 57.75 81 THR A CA 1
ATOM 527 C C . THR A 1 81 ? 22.934 21.902 -20.554 1.00 57.75 81 THR A C 1
ATOM 529 O O . THR A 1 81 ? 24.079 21.945 -21.005 1.00 57.75 81 THR A O 1
ATOM 532 N N . GLY A 1 82 ? 22.467 22.791 -19.676 1.00 50.28 82 GLY A N 1
ATOM 533 C CA . GLY A 1 82 ? 23.312 23.791 -19.052 1.00 50.28 82 GLY A CA 1
ATOM 534 C C . GLY A 1 82 ? 24.531 23.086 -18.488 1.00 50.28 82 GLY A C 1
ATOM 535 O O . GLY A 1 82 ? 24.365 22.061 -17.838 1.00 50.28 82 GLY A O 1
ATOM 536 N N . ASP A 1 83 ? 25.704 23.616 -18.830 1.00 55.69 83 ASP A N 1
ATOM 537 C CA . ASP A 1 83 ? 27.024 23.340 -18.266 1.00 55.69 83 ASP A CA 1
ATOM 538 C C . ASP A 1 83 ? 26.968 22.546 -16.950 1.00 55.69 83 ASP A C 1
ATOM 540 O O . ASP A 1 83 ? 26.959 23.095 -15.849 1.00 55.69 83 ASP A O 1
ATOM 544 N N . GLY A 1 84 ? 26.866 21.229 -17.099 1.00 46.03 84 GLY A N 1
ATOM 545 C CA . GLY A 1 84 ? 27.122 20.240 -16.076 1.00 46.03 84 GLY A CA 1
ATOM 546 C C . GLY A 1 84 ? 28.482 19.672 -16.402 1.00 46.03 84 GLY A C 1
ATOM 547 O O . GLY A 1 84 ? 28.593 18.529 -16.841 1.00 46.03 84 GLY A O 1
ATOM 548 N N . GLY A 1 85 ? 29.513 20.511 -16.276 1.00 40.75 85 GLY A N 1
ATOM 549 C CA . GLY A 1 85 ? 30.875 20.031 -16.219 1.00 40.75 85 GLY A CA 1
ATOM 550 C C . GLY A 1 85 ? 30.920 18.822 -15.292 1.00 40.75 85 GLY A C 1
ATOM 551 O O . GLY A 1 85 ? 30.546 18.902 -14.122 1.00 40.75 85 GLY A O 1
ATOM 552 N N . ILE A 1 86 ? 31.394 17.699 -15.828 1.00 51.31 86 ILE A N 1
ATOM 553 C CA . ILE A 1 86 ? 31.972 16.624 -15.031 1.00 51.31 86 ILE A CA 1
ATOM 554 C C . ILE A 1 86 ? 33.252 17.218 -14.434 1.00 51.31 86 ILE A C 1
ATOM 556 O O . ILE A 1 86 ? 34.362 17.035 -14.925 1.00 51.31 86 ILE A O 1
ATOM 560 N N . SER A 1 87 ? 33.076 18.056 -13.418 1.00 46.03 87 SER A N 1
ATOM 561 C CA . SER A 1 87 ? 34.046 18.222 -12.361 1.00 46.03 87 SER A CA 1
ATOM 562 C C . SER A 1 87 ? 33.814 17.062 -11.411 1.00 46.03 87 SER A C 1
ATOM 564 O O . SER A 1 87 ? 32.794 17.013 -10.724 1.00 46.03 87 SER A O 1
ATOM 566 N N . ASP A 1 88 ? 34.770 16.135 -11.405 1.00 54.25 88 ASP A N 1
ATOM 567 C CA . ASP A 1 88 ? 35.069 15.291 -10.255 1.00 54.25 88 ASP A CA 1
ATOM 568 C C . ASP A 1 88 ? 34.854 16.092 -8.959 1.00 54.25 88 ASP A C 1
ATOM 570 O O . ASP A 1 88 ? 35.539 17.092 -8.723 1.00 54.25 88 ASP A O 1
ATOM 574 N N . GLY A 1 89 ? 33.899 15.661 -8.133 1.00 50.75 89 GLY A N 1
ATOM 575 C CA . GLY A 1 89 ? 33.676 16.234 -6.804 1.00 50.75 89 GLY A CA 1
ATOM 576 C C . GLY A 1 89 ? 32.223 16.562 -6.477 1.00 50.75 89 GLY A C 1
ATOM 577 O O . GLY A 1 89 ? 31.924 17.693 -6.103 1.00 50.75 89 GLY A O 1
ATOM 578 N N . GLY A 1 90 ? 31.336 15.575 -6.574 1.00 40.41 90 GLY A N 1
ATOM 579 C CA . GLY A 1 90 ? 30.024 15.599 -5.936 1.00 40.41 90 GLY A CA 1
ATOM 580 C C . GLY A 1 90 ? 29.778 14.238 -5.306 1.00 40.41 90 GLY A C 1
ATOM 581 O O . GLY A 1 90 ? 29.610 13.254 -6.017 1.00 40.41 90 GLY A O 1
ATOM 582 N N . GLU A 1 91 ? 29.845 14.179 -3.981 1.00 52.31 91 GLU A N 1
ATOM 583 C CA . GLU A 1 91 ? 29.515 13.012 -3.168 1.00 52.31 91 GLU A CA 1
ATOM 584 C C . GLU A 1 91 ? 28.000 12.756 -3.267 1.00 52.31 91 GLU A C 1
ATOM 586 O O . GLU A 1 91 ? 27.231 13.209 -2.426 1.00 52.31 91 GLU A O 1
ATOM 591 N N . ASP A 1 92 ? 27.568 12.069 -4.325 1.00 46.72 92 ASP A N 1
ATOM 592 C CA . ASP A 1 92 ? 26.267 11.402 -4.392 1.00 46.72 92 ASP A CA 1
ATOM 593 C C . ASP A 1 92 ? 26.517 9.890 -4.339 1.00 46.72 92 ASP A C 1
ATOM 595 O O . ASP A 1 92 ? 27.169 9.305 -5.207 1.00 46.72 92 ASP A O 1
ATOM 599 N N . GLY A 1 93 ? 26.068 9.276 -3.248 1.00 51.94 93 GLY A N 1
ATOM 600 C CA . GLY A 1 93 ? 26.311 7.889 -2.867 1.00 51.94 93 GLY A CA 1
ATOM 601 C C . GLY A 1 93 ? 25.517 6.863 -3.672 1.00 51.94 93 GLY A C 1
ATOM 602 O O . GLY A 1 93 ? 25.049 5.888 -3.093 1.00 51.94 93 GLY A O 1
ATOM 603 N N . SER A 1 94 ? 25.382 7.034 -4.986 1.00 52.56 94 SER A N 1
ATOM 604 C CA . SER A 1 94 ? 24.815 6.004 -5.855 1.00 52.56 94 SER A CA 1
ATOM 605 C C . SER A 1 94 ? 25.906 4.990 -6.218 1.00 52.56 94 SER A C 1
ATOM 607 O O . SER A 1 94 ? 26.620 5.097 -7.217 1.00 52.56 94 SER A O 1
ATOM 609 N N . THR A 1 95 ? 26.114 4.026 -5.319 1.00 51.88 95 THR A N 1
ATOM 610 C CA . THR A 1 95 ? 26.976 2.866 -5.557 1.00 51.88 95 THR A CA 1
ATOM 611 C C . THR A 1 95 ? 26.462 2.099 -6.769 1.00 51.88 95 THR A C 1
ATOM 613 O O . THR A 1 95 ? 25.367 1.545 -6.722 1.00 51.88 95 THR A O 1
ATOM 616 N N . GLY A 1 96 ? 27.258 2.059 -7.839 1.00 59.06 96 GLY A N 1
ATOM 617 C CA . GLY A 1 96 ? 26.947 1.304 -9.047 1.00 59.06 96 GLY A CA 1
ATOM 618 C C . GLY A 1 96 ? 26.635 -0.154 -8.724 1.00 59.06 96 GLY A C 1
ATOM 619 O O . GLY A 1 96 ? 27.514 -0.898 -8.288 1.00 59.06 96 GLY A O 1
ATOM 620 N N . GLY A 1 97 ? 25.377 -0.534 -8.921 1.00 70.19 97 GLY A N 1
ATOM 621 C CA . GLY A 1 97 ? 24.937 -1.912 -8.798 1.00 70.19 97 GLY A CA 1
ATOM 622 C C . GLY A 1 97 ? 25.319 -2.761 -10.012 1.00 70.19 97 GLY A C 1
ATOM 623 O O . GLY A 1 97 ? 25.519 -2.242 -11.116 1.00 70.19 97 GLY A O 1
ATOM 624 N N . GLU A 1 98 ? 25.436 -4.075 -9.822 1.00 81.56 98 GLU A N 1
ATOM 625 C CA . GLU A 1 98 ? 25.719 -5.010 -10.916 1.00 81.56 98 GLU A CA 1
ATOM 626 C C . GLU A 1 98 ? 24.431 -5.286 -11.719 1.00 81.56 98 GLU A C 1
ATOM 628 O O . GLU A 1 98 ? 23.398 -5.614 -11.126 1.00 81.56 98 GLU A O 1
ATOM 633 N N . PRO A 1 99 ? 24.434 -5.160 -13.061 1.00 85.81 99 PRO A N 1
ATOM 634 C CA . PRO A 1 99 ? 23.251 -5.453 -13.863 1.00 85.81 99 PRO A CA 1
ATOM 635 C C . PRO A 1 99 ? 22.866 -6.933 -13.760 1.00 85.81 99 PRO A C 1
ATOM 637 O O . PRO A 1 99 ? 23.690 -7.822 -13.978 1.00 85.81 99 PRO A O 1
ATOM 640 N N . CYS A 1 100 ? 21.586 -7.202 -13.505 1.00 87.12 100 CYS A N 1
ATOM 641 C CA . CYS A 1 100 ? 21.040 -8.545 -13.373 1.00 87.12 100 CYS A CA 1
ATOM 642 C C . CYS A 1 100 ? 19.739 -8.670 -14.169 1.00 87.12 100 CYS A C 1
ATOM 644 O O . CYS A 1 100 ? 18.641 -8.659 -13.627 1.00 87.12 100 CYS A O 1
ATOM 646 N N . GLY A 1 101 ? 19.840 -8.777 -15.495 1.00 85.25 101 GLY A N 1
ATOM 647 C CA . GLY A 1 101 ? 18.649 -8.889 -16.339 1.00 85.25 101 GLY A CA 1
ATOM 648 C C . GLY A 1 101 ? 17.798 -7.615 -16.339 1.00 85.25 101 GLY A C 1
ATOM 649 O O . GLY A 1 101 ? 18.317 -6.577 -16.747 1.00 85.25 101 GLY A O 1
ATOM 650 N N . PRO A 1 102 ? 16.509 -7.674 -15.933 1.00 76.81 102 PRO A N 1
ATOM 651 C CA . PRO A 1 102 ? 15.632 -6.503 -15.892 1.00 76.81 102 PRO A CA 1
ATOM 652 C C . PRO A 1 102 ? 15.886 -5.562 -14.701 1.00 76.81 102 PRO A C 1
ATOM 654 O O . PRO A 1 102 ? 15.340 -4.463 -14.700 1.00 76.81 102 PRO A O 1
ATOM 657 N N . VAL A 1 103 ? 16.690 -5.962 -13.706 1.00 79.69 103 VAL A N 1
ATOM 658 C CA . VAL A 1 103 ? 16.999 -5.145 -12.516 1.00 79.69 103 VAL A CA 1
ATOM 659 C C . VAL A 1 103 ? 18.504 -4.890 -12.379 1.00 79.69 103 VAL A C 1
ATOM 661 O O . VAL A 1 103 ? 19.324 -5.525 -13.049 1.00 79.69 103 VAL A O 1
ATOM 664 N N . VAL A 1 104 ? 18.877 -3.973 -11.486 1.00 86.12 104 VAL A N 1
ATOM 665 C CA . VAL A 1 104 ? 20.266 -3.695 -11.091 1.00 86.12 104 VAL A CA 1
ATOM 666 C C . VAL A 1 104 ? 20.408 -4.017 -9.602 1.00 86.12 104 VAL A C 1
ATOM 668 O O . VAL A 1 104 ? 19.641 -3.504 -8.796 1.00 86.12 104 VAL A O 1
ATOM 671 N N . CYS A 1 105 ? 21.354 -4.886 -9.239 1.00 85.12 105 CYS A N 1
ATOM 672 C CA . CYS A 1 105 ? 21.579 -5.291 -7.851 1.00 85.12 105 CYS A CA 1
ATOM 673 C C . CYS A 1 105 ? 22.350 -4.200 -7.099 1.00 85.12 105 CYS A C 1
ATOM 675 O O . CYS A 1 105 ? 23.528 -3.980 -7.379 1.00 85.12 105 CYS A O 1
ATOM 677 N N . GLU A 1 106 ? 21.697 -3.506 -6.168 1.00 84.44 106 GLU A N 1
ATOM 678 C CA . GLU A 1 106 ? 22.296 -2.422 -5.378 1.00 84.44 106 GLU A CA 1
ATOM 679 C C . GLU A 1 106 ? 23.034 -2.944 -4.131 1.00 84.44 106 GLU A C 1
ATOM 681 O O . GLU A 1 106 ? 23.036 -4.136 -3.836 1.00 84.44 106 GLU A O 1
ATOM 686 N N . GLY A 1 107 ? 23.735 -2.068 -3.403 1.00 81.00 107 GLY A N 1
ATOM 687 C CA . GLY A 1 107 ? 24.354 -2.429 -2.117 1.00 81.00 107 GLY A CA 1
ATOM 688 C C . GLY A 1 107 ? 25.518 -3.430 -2.188 1.00 81.00 107 GLY A C 1
ATOM 689 O O . GLY A 1 107 ? 25.991 -3.891 -1.151 1.00 81.00 107 GLY A O 1
ATOM 690 N N . GLY A 1 108 ? 26.017 -3.738 -3.390 1.00 79.69 108 GLY A N 1
ATOM 691 C CA . GLY A 1 108 ? 27.070 -4.732 -3.606 1.00 79.69 108 GLY A CA 1
ATOM 692 C C . GLY A 1 108 ? 26.561 -6.169 -3.720 1.00 79.69 108 GLY A C 1
ATOM 693 O O . GLY A 1 108 ? 27.384 -7.082 -3.695 1.00 79.69 108 GLY A O 1
ATOM 694 N N . ASP A 1 109 ? 25.249 -6.370 -3.850 1.00 89.50 109 ASP A N 1
ATOM 695 C CA . ASP A 1 109 ? 24.635 -7.674 -4.086 1.00 89.50 109 ASP A CA 1
ATOM 696 C C . ASP A 1 109 ? 25.104 -8.319 -5.398 1.00 89.50 109 ASP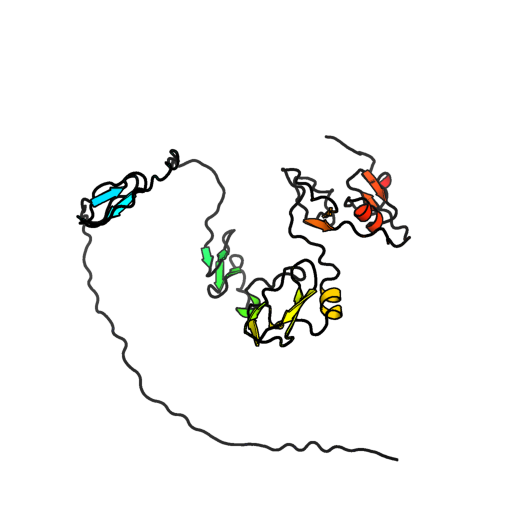 A C 1
ATOM 698 O O . ASP A 1 109 ? 25.419 -7.650 -6.384 1.00 89.50 109 ASP A O 1
ATOM 702 N N . VAL A 1 110 ? 25.131 -9.652 -5.410 1.00 90.75 110 VAL A N 1
ATOM 703 C CA . VAL A 1 110 ? 25.554 -10.456 -6.558 1.00 90.75 110 VAL A CA 1
ATOM 704 C C . VAL A 1 110 ? 24.352 -10.909 -7.381 1.00 90.75 110 VAL A C 1
ATOM 706 O O . VAL A 1 110 ? 23.337 -11.359 -6.844 1.00 90.75 110 VAL A O 1
ATOM 709 N N . CYS A 1 111 ? 24.479 -10.844 -8.708 1.00 90.38 111 CYS A N 1
ATOM 710 C CA . CYS A 1 111 ? 23.447 -11.354 -9.605 1.00 90.38 111 CYS A CA 1
ATOM 711 C C . CYS A 1 111 ? 23.395 -12.888 -9.566 1.00 90.38 111 CYS A C 1
ATOM 713 O O . CYS A 1 111 ? 24.314 -13.579 -10.014 1.00 90.38 111 CYS A O 1
ATOM 715 N N . CYS A 1 112 ? 22.285 -13.426 -9.070 1.00 91.31 112 CYS A N 1
ATOM 716 C CA . CYS A 1 112 ? 22.042 -14.860 -8.943 1.00 91.31 112 CYS A CA 1
ATOM 717 C C . CYS A 1 112 ? 21.256 -15.442 -10.121 1.00 91.31 112 CYS A C 1
ATOM 719 O O . CYS A 1 112 ? 21.490 -16.589 -10.508 1.00 91.31 112 CYS A O 1
ATOM 721 N N . ASN A 1 113 ? 20.337 -14.672 -10.716 1.00 87.38 113 ASN A N 1
ATOM 722 C CA . ASN A 1 113 ? 19.638 -15.079 -11.935 1.00 87.38 113 ASN A CA 1
ATOM 723 C C . ASN A 1 113 ? 19.266 -13.877 -12.811 1.00 87.38 113 ASN A C 1
ATOM 725 O O . ASN A 1 113 ? 18.223 -13.248 -12.633 1.00 87.38 113 ASN A O 1
ATOM 729 N N . ALA A 1 114 ? 20.081 -13.630 -13.834 1.00 87.38 114 ALA A N 1
ATOM 730 C CA . ALA A 1 114 ? 19.851 -12.565 -14.807 1.00 87.38 114 ALA A CA 1
ATOM 731 C C . ALA A 1 114 ? 18.619 -12.784 -15.708 1.00 87.38 114 ALA A C 1
ATOM 733 O O . ALA A 1 114 ? 18.258 -11.893 -16.463 1.00 87.38 114 ALA A O 1
ATOM 734 N N . SER A 1 115 ? 17.959 -13.947 -15.685 1.00 83.25 115 SER A N 1
ATOM 735 C CA . SER A 1 115 ? 16.759 -14.160 -16.515 1.00 83.25 115 SER A CA 1
ATOM 736 C C . SER A 1 115 ? 15.535 -13.413 -15.977 1.00 83.25 115 SER A C 1
ATOM 738 O O . SER A 1 115 ? 14.587 -13.184 -16.719 1.00 83.25 115 SER A O 1
ATOM 740 N N . CYS A 1 116 ? 15.542 -13.082 -14.687 1.00 77.75 116 CYS A N 1
ATOM 741 C CA . CYS A 1 116 ? 14.408 -12.491 -13.972 1.00 77.75 116 CYS A CA 1
ATOM 742 C C . CYS A 1 116 ? 14.819 -11.491 -12.883 1.00 77.75 116 CYS A C 1
ATOM 744 O O . CYS A 1 116 ? 13.951 -10.928 -12.237 1.00 77.75 116 CYS A O 1
ATOM 746 N N . GLY A 1 117 ? 16.116 -11.231 -12.700 1.00 85.19 117 GLY A N 1
ATOM 747 C CA . GLY A 1 117 ? 16.582 -10.183 -11.796 1.00 85.19 117 GLY A CA 1
ATOM 748 C C . GLY A 1 117 ? 16.691 -10.585 -10.335 1.00 85.19 117 GLY A C 1
ATOM 749 O O . GLY A 1 117 ? 16.413 -9.789 -9.449 1.00 85.19 117 GLY A O 1
ATOM 750 N N . VAL A 1 118 ? 17.129 -11.813 -10.061 1.00 88.56 118 VAL A N 1
ATOM 751 C CA . VAL A 1 118 ? 17.353 -12.256 -8.679 1.00 88.56 118 VAL A CA 1
ATOM 752 C C . VAL A 1 118 ? 18.733 -11.813 -8.202 1.00 88.56 118 VAL A C 1
ATOM 754 O O . VAL A 1 118 ? 19.743 -12.293 -8.725 1.00 88.56 118 VAL A O 1
ATOM 757 N N . CYS A 1 119 ? 18.760 -10.960 -7.180 1.00 89.69 119 CYS A N 1
ATOM 758 C CA . CYS A 1 119 ? 19.955 -10.515 -6.460 1.00 89.69 119 CYS A CA 1
ATOM 759 C C . CYS A 1 119 ? 20.081 -11.250 -5.115 1.00 89.69 119 CYS A C 1
ATOM 761 O O . CYS A 1 119 ? 19.077 -11.678 -4.543 1.00 89.69 119 CYS A O 1
ATOM 763 N N . ALA A 1 120 ? 21.302 -11.422 -4.610 1.00 89.06 120 ALA A N 1
ATOM 764 C CA . ALA A 1 120 ? 21.543 -11.933 -3.261 1.00 89.06 120 ALA A CA 1
ATOM 765 C C . ALA A 1 120 ? 22.748 -11.247 -2.616 1.00 89.06 120 ALA A C 1
ATOM 767 O O . ALA A 1 120 ? 23.667 -10.813 -3.312 1.00 89.06 120 ALA A O 1
ATOM 768 N N . ALA A 1 121 ? 22.781 -11.227 -1.284 1.00 89.50 121 ALA A N 1
ATOM 769 C CA . ALA A 1 121 ? 23.891 -10.649 -0.547 1.00 89.50 121 ALA A CA 1
ATOM 770 C C . ALA A 1 121 ? 25.215 -11.399 -0.811 1.00 89.50 121 ALA A C 1
ATOM 772 O O . ALA A 1 121 ? 25.229 -12.630 -0.975 1.00 89.50 121 ALA A O 1
ATOM 773 N N . PRO A 1 122 ? 26.366 -10.703 -0.802 1.00 86.19 122 PRO A N 1
ATOM 774 C CA . PRO A 1 122 ? 27.664 -11.336 -1.001 1.00 86.19 122 PRO A CA 1
ATOM 775 C C . PRO A 1 122 ? 27.949 -12.435 0.027 1.00 86.19 122 PRO A C 1
ATOM 777 O O . PRO A 1 122 ? 28.043 -12.188 1.228 1.00 86.19 122 PRO A O 1
ATOM 780 N N . GLY A 1 123 ? 28.162 -13.658 -0.459 1.00 84.94 123 GLY A N 1
ATOM 781 C CA . GLY A 1 123 ? 28.483 -14.815 0.381 1.00 84.94 123 GLY A CA 1
ATOM 782 C C . GLY A 1 123 ? 27.274 -15.628 0.846 1.00 84.94 123 GLY A C 1
ATOM 783 O O . GLY A 1 123 ? 27.471 -16.680 1.458 1.00 84.94 123 GLY A O 1
ATOM 784 N N . GLU A 1 124 ? 26.052 -15.207 0.518 1.00 87.00 124 GLU A N 1
ATOM 785 C CA . GLU A 1 124 ? 24.861 -16.038 0.678 1.00 87.00 124 GLU A CA 1
ATOM 786 C C . GLU A 1 124 ? 24.666 -16.982 -0.515 1.00 87.00 124 GLU A C 1
ATOM 788 O O . GLU A 1 124 ? 25.168 -16.767 -1.621 1.00 87.00 124 GLU A O 1
ATOM 793 N N . ALA A 1 125 ? 23.963 -18.091 -0.279 1.00 88.12 125 ALA A N 1
ATOM 794 C CA . ALA A 1 125 ? 23.607 -19.004 -1.354 1.00 88.12 125 ALA A CA 1
ATOM 795 C C . ALA A 1 125 ? 22.496 -18.380 -2.201 1.00 88.12 125 ALA A C 1
ATOM 797 O O . ALA A 1 125 ? 21.477 -17.956 -1.660 1.00 88.12 125 ALA A O 1
ATOM 798 N N . CYS A 1 126 ? 22.664 -18.395 -3.524 1.00 87.00 126 CYS A N 1
ATOM 799 C CA . CYS A 1 126 ? 21.620 -17.937 -4.428 1.00 87.00 126 CYS A CA 1
ATOM 800 C C . CYS A 1 126 ? 20.305 -18.690 -4.170 1.00 87.00 126 CYS A C 1
ATOM 802 O O . CYS A 1 126 ? 20.312 -19.930 -4.134 1.00 87.00 126 CYS A O 1
ATOM 804 N N . PRO A 1 127 ? 19.180 -17.975 -4.011 1.00 78.50 127 PRO A N 1
ATOM 805 C CA . PRO A 1 127 ? 17.899 -18.615 -3.786 1.00 78.50 127 PRO A CA 1
ATOM 806 C C . PRO A 1 127 ? 17.499 -19.416 -5.029 1.00 78.50 127 PRO A C 1
ATOM 808 O O . PRO A 1 127 ? 17.585 -18.947 -6.163 1.00 78.50 127 PRO A O 1
ATOM 811 N N . ALA A 1 128 ? 17.057 -20.654 -4.814 1.00 79.25 128 ALA A N 1
ATOM 812 C CA . ALA A 1 128 ? 16.566 -21.534 -5.871 1.00 79.25 128 ALA A CA 1
ATOM 813 C C . ALA A 1 128 ? 15.093 -21.220 -6.191 1.00 79.25 128 ALA A C 1
ATOM 815 O O . ALA A 1 128 ? 14.219 -22.070 -6.039 1.00 79.25 128 ALA A O 1
ATOM 816 N N . ILE A 1 129 ? 14.837 -19.973 -6.580 1.00 69.00 129 ILE A N 1
ATOM 817 C CA . ILE A 1 129 ? 13.525 -19.454 -6.978 1.00 69.00 129 ILE A CA 1
ATOM 818 C C . ILE A 1 129 ? 13.388 -19.601 -8.500 1.00 69.00 129 ILE A C 1
ATOM 820 O O . ILE A 1 129 ? 14.341 -19.356 -9.247 1.00 69.00 129 ILE A O 1
ATOM 824 N N . ALA A 1 130 ? 12.227 -20.059 -8.976 1.00 69.44 130 ALA A N 1
ATOM 825 C CA . ALA A 1 130 ? 11.956 -20.141 -10.409 1.00 69.44 130 ALA A CA 1
ATOM 826 C C . ALA A 1 130 ? 11.665 -18.742 -10.969 1.00 69.44 130 ALA A C 1
ATOM 828 O O . ALA A 1 130 ? 11.129 -17.896 -10.270 1.00 69.44 130 ALA A O 1
ATOM 829 N N . CYS A 1 131 ? 11.962 -18.489 -12.249 1.00 67.56 131 CYS A N 1
ATOM 830 C CA . CYS A 1 131 ? 11.743 -17.158 -12.835 1.00 67.56 131 CYS A CA 1
ATOM 831 C C . CYS A 1 131 ? 10.279 -16.681 -12.760 1.00 67.56 131 CYS A C 1
ATOM 833 O O . CYS A 1 131 ? 10.043 -15.481 -12.713 1.00 67.56 131 CYS A O 1
ATOM 835 N N . ALA A 1 132 ? 9.318 -17.613 -12.737 1.00 59.75 132 ALA A N 1
ATOM 836 C CA . ALA A 1 132 ? 7.895 -17.316 -12.554 1.00 59.75 132 ALA A CA 1
ATOM 837 C C . ALA A 1 132 ? 7.581 -16.693 -11.181 1.00 59.75 132 ALA A C 1
ATOM 839 O O . ALA A 1 132 ? 6.611 -15.962 -11.055 1.00 59.75 132 ALA A O 1
ATOM 840 N N . ASP A 1 133 ? 8.437 -16.940 -10.191 1.00 55.88 133 ASP A N 1
ATOM 841 C CA . ASP A 1 133 ? 8.331 -16.430 -8.823 1.00 55.88 133 ASP A CA 1
ATOM 842 C C . ASP A 1 133 ? 9.311 -15.259 -8.566 1.00 55.88 133 ASP A C 1
ATOM 844 O O . ASP A 1 133 ? 9.446 -14.795 -7.436 1.00 55.88 133 ASP A O 1
ATOM 848 N N . ALA A 1 134 ? 10.074 -14.851 -9.593 1.00 53.84 134 ALA A N 1
ATOM 849 C CA . ALA A 1 134 ? 11.168 -13.879 -9.503 1.00 53.84 134 ALA A CA 1
ATOM 850 C C . ALA A 1 134 ? 10.867 -12.525 -10.160 1.00 53.84 134 ALA A C 1
ATOM 852 O O . ALA A 1 134 ? 11.612 -11.573 -9.942 1.00 53.84 134 ALA A O 1
ATOM 853 N N . GLY A 1 135 ? 9.762 -12.405 -10.906 1.00 53.09 135 GLY A N 1
ATOM 854 C CA . GLY A 1 135 ? 9.023 -11.152 -10.808 1.00 53.09 135 GLY A CA 1
ATOM 855 C C . GLY A 1 135 ? 8.633 -11.068 -9.345 1.00 53.09 135 GLY A C 1
ATOM 856 O O . GLY A 1 135 ? 8.098 -12.052 -8.835 1.00 53.09 135 GLY A O 1
ATOM 857 N N . THR A 1 136 ? 9.005 -9.994 -8.643 1.00 42.16 136 THR A N 1
ATOM 858 C CA . THR A 1 136 ? 8.487 -9.766 -7.290 1.00 42.16 136 THR A CA 1
ATOM 859 C C . THR A 1 136 ? 7.014 -10.124 -7.352 1.00 42.16 136 THR A C 1
ATOM 861 O O . THR A 1 136 ? 6.330 -9.530 -8.193 1.00 42.16 136 THR A O 1
ATOM 864 N N . PRO A 1 137 ? 6.534 -11.125 -6.589 1.00 49.66 137 PRO A N 1
ATOM 865 C CA . PRO A 1 137 ? 5.110 -11.276 -6.427 1.00 49.66 137 PRO A CA 1
ATOM 866 C C . PRO A 1 137 ? 4.670 -9.878 -6.049 1.00 49.66 137 PRO A C 1
ATOM 868 O O . PRO A 1 137 ? 5.159 -9.350 -5.045 1.00 49.66 137 PRO A O 1
ATOM 871 N N . SER A 1 138 ? 3.872 -9.258 -6.921 1.00 57.62 138 SER A N 1
ATOM 872 C CA . SER A 1 138 ? 3.034 -8.140 -6.546 1.00 57.62 138 SER A CA 1
ATOM 873 C C . SER A 1 138 ? 2.523 -8.560 -5.172 1.00 57.62 138 SER A C 1
ATOM 875 O O . SER A 1 138 ? 1.938 -9.650 -5.036 1.00 57.62 138 SER A O 1
ATOM 877 N N . GLY A 1 139 ? 2.954 -7.822 -4.142 1.00 61.16 139 GLY A N 1
ATOM 878 C CA . GLY A 1 139 ? 2.689 -8.123 -2.749 1.00 61.16 139 GLY A CA 1
ATOM 879 C C . GLY A 1 139 ? 1.197 -8.389 -2.571 1.00 61.16 139 GLY A C 1
ATOM 880 O O . GLY A 1 139 ? 0.407 -8.142 -3.482 1.00 61.16 139 GLY A O 1
ATOM 881 N N . PRO A 1 140 ? 0.751 -8.884 -1.412 1.00 66.19 140 PRO A N 1
ATOM 882 C CA . PRO A 1 140 ? -0.653 -9.257 -1.227 1.00 66.19 140 PRO A CA 1
ATOM 883 C C . PRO A 1 140 ? -1.658 -8.154 -1.615 1.00 66.19 140 PRO A C 1
ATOM 885 O O . PRO A 1 140 ? -2.812 -8.478 -1.857 1.00 66.19 140 PRO A O 1
ATOM 888 N N . CYS A 1 141 ? -1.218 -6.894 -1.723 1.00 77.69 141 CYS A N 1
ATOM 889 C CA . CYS A 1 141 ? -2.020 -5.737 -2.098 1.00 77.69 141 CYS A CA 1
ATOM 890 C C . CYS A 1 141 ? -1.626 -5.022 -3.398 1.00 77.69 141 CYS A C 1
ATOM 892 O O . CYS A 1 141 ? -2.312 -4.074 -3.786 1.00 77.69 141 CYS A O 1
ATOM 894 N N . ASP A 1 142 ? -0.578 -5.459 -4.094 1.00 81.62 142 ASP A N 1
ATOM 895 C CA . ASP A 1 142 ? -0.217 -4.865 -5.380 1.00 81.62 142 ASP A CA 1
ATOM 896 C C . ASP A 1 142 ? -1.244 -5.265 -6.459 1.00 81.62 142 ASP A C 1
ATOM 898 O O . ASP A 1 142 ? -1.723 -6.407 -6.461 1.00 81.62 142 ASP A O 1
ATOM 902 N N . PRO A 1 143 ? -1.587 -4.359 -7.395 1.00 86.00 143 PRO A N 1
ATOM 903 C CA . PRO A 1 143 ? -2.460 -4.681 -8.517 1.00 86.00 143 PRO A CA 1
ATOM 904 C C . PRO A 1 143 ? -1.961 -5.903 -9.287 1.00 86.00 143 PRO A C 1
ATOM 906 O O . PRO A 1 143 ? -0.768 -6.034 -9.559 1.00 86.00 143 PRO A O 1
ATOM 909 N N . TYR A 1 144 ? -2.888 -6.763 -9.691 1.00 90.38 144 TYR A N 1
ATOM 910 C CA . TYR A 1 144 ? -2.575 -7.911 -10.525 1.00 90.38 144 TYR A CA 1
ATOM 911 C C . TYR A 1 144 ? -2.177 -7.427 -11.919 1.00 90.38 144 TYR A C 1
ATOM 913 O O . TYR A 1 144 ? -2.928 -6.699 -12.574 1.00 90.38 144 TYR A O 1
ATOM 921 N N . ASP A 1 145 ? -1.034 -7.890 -12.411 1.00 90.62 145 ASP A N 1
ATOM 922 C CA . ASP A 1 145 ? -0.687 -7.840 -13.827 1.00 90.62 145 ASP A CA 1
ATOM 923 C C . ASP A 1 145 ? -1.504 -8.900 -14.578 1.00 90.62 145 ASP A C 1
ATOM 925 O O . ASP A 1 145 ? -1.036 -10.005 -14.861 1.00 90.62 145 ASP A O 1
ATOM 929 N N . ALA A 1 146 ? -2.781 -8.595 -14.813 1.00 92.69 146 ALA A N 1
ATOM 930 C CA . ALA A 1 146 ? -3.713 -9.453 -15.530 1.00 92.69 146 ALA A CA 1
ATOM 931 C C . ALA A 1 146 ? -4.756 -8.621 -16.291 1.00 92.69 146 ALA A C 1
ATOM 933 O O . ALA A 1 146 ? -5.481 -7.810 -15.711 1.00 92.69 146 ALA A O 1
ATOM 934 N N . TYR A 1 147 ? -4.886 -8.852 -17.597 1.00 93.81 147 TYR A N 1
ATOM 935 C CA . TYR A 1 147 ? -5.936 -8.258 -18.426 1.00 93.81 147 TYR A CA 1
ATOM 936 C C . TYR A 1 147 ? -6.447 -9.243 -19.480 1.00 93.81 147 TYR A C 1
ATOM 938 O O . TYR A 1 147 ? -5.728 -10.126 -19.940 1.00 93.81 147 TYR A O 1
ATOM 946 N N . GLY A 1 148 ? -7.722 -9.110 -19.851 1.00 93.88 148 GLY A N 1
ATOM 947 C CA . GLY A 1 148 ? -8.338 -9.941 -20.884 1.00 93.88 148 GLY A CA 1
ATOM 948 C C . GLY A 1 148 ? -8.107 -9.375 -22.285 1.00 93.88 148 GLY A C 1
ATOM 949 O O . GLY A 1 148 ? -8.399 -8.207 -22.536 1.00 93.88 148 GLY A O 1
ATOM 950 N N . GLU A 1 149 ? -7.643 -10.205 -23.218 1.00 94.50 149 GLU A N 1
ATOM 951 C CA . GLU A 1 149 ? -7.519 -9.862 -24.639 1.00 94.50 149 GLU A CA 1
ATOM 952 C C . GLU A 1 149 ? -8.470 -10.670 -25.529 1.00 94.50 149 GLU A C 1
ATOM 954 O O . GLU A 1 149 ? -8.812 -11.816 -25.242 1.00 94.50 149 GLU A O 1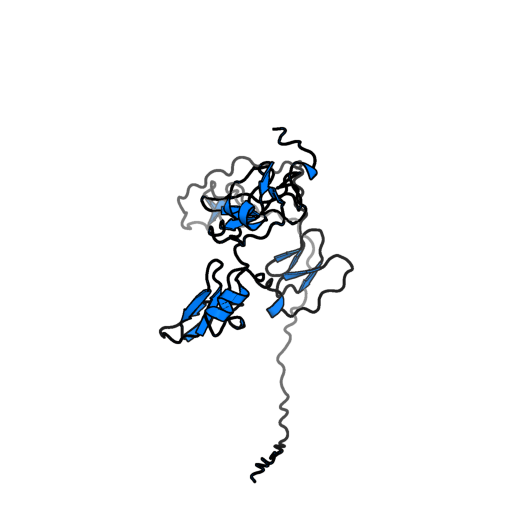
ATOM 959 N N . GLY A 1 150 ? -8.861 -10.089 -26.668 1.00 90.69 150 GLY A N 1
ATOM 960 C CA . GLY A 1 150 ? -9.667 -10.737 -27.706 1.00 90.69 150 GLY A CA 1
ATOM 961 C C . GLY A 1 150 ? -11.087 -10.179 -27.842 1.00 90.69 150 GLY A C 1
ATOM 962 O O . GLY A 1 150 ? -11.556 -9.379 -27.042 1.00 90.69 150 GLY A O 1
ATOM 963 N N . PHE A 1 151 ? -11.788 -10.589 -28.902 1.00 88.06 151 PHE A N 1
ATOM 964 C CA . PHE A 1 151 ? -13.131 -10.089 -29.247 1.00 88.06 151 PHE A CA 1
ATOM 965 C C . PHE A 1 151 ? -14.271 -10.908 -28.623 1.00 88.06 151 PHE A C 1
ATOM 967 O O . PHE A 1 151 ? -15.334 -11.050 -29.231 1.00 88.06 151 PHE A O 1
ATOM 974 N N . CYS A 1 152 ? -14.049 -11.511 -27.460 1.00 91.19 152 CYS A N 1
ATOM 975 C CA . CYS A 1 152 ? -15.067 -12.297 -26.780 1.00 91.19 152 CYS A CA 1
ATOM 976 C C . CYS A 1 152 ? -15.231 -11.867 -25.326 1.00 91.19 152 CYS A C 1
ATOM 978 O O . CYS A 1 152 ? -14.286 -11.423 -24.688 1.00 91.19 152 CYS A O 1
ATOM 980 N N . ASP A 1 153 ? -16.444 -12.061 -24.815 1.00 88.81 153 ASP A N 1
ATOM 981 C CA . ASP A 1 153 ? -16.841 -11.678 -23.459 1.00 88.81 153 ASP A CA 1
ATOM 982 C C . ASP A 1 153 ? -16.843 -12.897 -22.521 1.00 88.81 153 ASP A C 1
ATOM 984 O O . ASP A 1 153 ? -17.761 -13.075 -21.716 1.00 88.81 153 ASP A O 1
ATOM 988 N N . LEU A 1 154 ? -15.872 -13.811 -22.670 1.00 92.00 154 LEU A N 1
ATOM 989 C CA . LEU A 1 154 ? -15.759 -14.920 -21.723 1.00 92.00 154 LEU A CA 1
ATOM 990 C C . LEU A 1 154 ? -15.271 -14.359 -20.395 1.00 92.00 154 LEU A C 1
ATOM 992 O O . LEU A 1 154 ? -14.283 -13.635 -20.346 1.00 92.00 154 LEU A O 1
ATOM 996 N N . PHE A 1 155 ? -15.979 -14.699 -19.326 1.00 95.94 155 PHE A N 1
ATOM 997 C CA . PHE A 1 155 ? -15.586 -14.318 -17.983 1.00 95.94 155 PHE A CA 1
ATOM 998 C C . PHE A 1 155 ? -14.393 -15.175 -17.541 1.00 95.94 155 PHE A C 1
ATOM 1000 O O . PHE A 1 155 ? -14.519 -16.399 -17.468 1.00 95.94 155 PHE A O 1
ATOM 1007 N N . LEU A 1 156 ? -13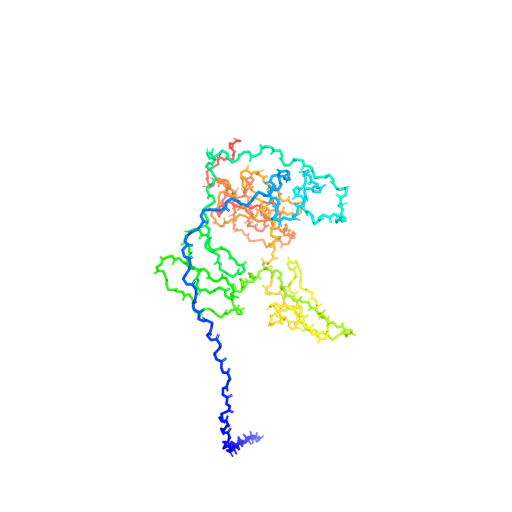.249 -14.534 -17.292 1.00 95.31 156 LEU A N 1
ATOM 1008 C CA . LEU A 1 156 ? -11.982 -15.204 -16.979 1.00 95.31 156 LEU A CA 1
ATOM 1009 C C . LEU A 1 156 ? -11.746 -15.328 -15.466 1.00 95.31 156 LEU A C 1
ATOM 1011 O O . LEU A 1 156 ? -11.111 -16.284 -15.035 1.00 95.31 156 LEU A O 1
ATOM 1015 N N . GLY A 1 157 ? -12.289 -14.405 -14.668 1.00 96.62 157 GLY A N 1
ATOM 1016 C CA . GLY A 1 157 ? -12.142 -14.371 -13.210 1.00 96.62 157 GLY A CA 1
ATOM 1017 C C . GLY A 1 157 ? -12.148 -12.940 -12.677 1.00 96.62 157 GLY A C 1
ATOM 1018 O O . GLY A 1 157 ? -12.455 -12.001 -13.414 1.00 96.62 157 GLY A O 1
ATOM 1019 N N . TYR A 1 158 ? -11.821 -12.766 -11.401 1.00 97.38 158 TYR A N 1
ATOM 1020 C CA . TYR A 1 158 ? -11.653 -11.467 -10.755 1.00 97.38 158 TYR A CA 1
ATOM 1021 C C . TYR A 1 158 ? -10.171 -11.190 -10.500 1.00 97.38 158 TYR A C 1
ATOM 1023 O O . TYR A 1 158 ? -9.446 -12.069 -10.047 1.00 97.38 158 TYR A O 1
ATOM 1031 N N . ALA A 1 159 ? -9.737 -9.968 -10.796 1.00 94.62 159 ALA A N 1
ATOM 1032 C CA . ALA A 1 159 ? -8.392 -9.477 -10.528 1.00 94.62 159 ALA A CA 1
ATOM 1033 C C . ALA A 1 159 ? -8.457 -8.289 -9.569 1.00 94.62 159 ALA A C 1
ATOM 1035 O O . ALA A 1 159 ? -9.342 -7.438 -9.695 1.00 94.62 159 ALA A O 1
ATOM 1036 N N . TRP A 1 160 ? -7.508 -8.205 -8.642 1.00 92.94 160 TRP A N 1
ATOM 1037 C CA . TRP A 1 160 ? -7.318 -7.008 -7.832 1.00 92.94 160 TRP A CA 1
ATOM 1038 C C . TRP A 1 160 ? -6.631 -5.923 -8.660 1.00 92.94 160 TRP A C 1
ATOM 1040 O O . TRP A 1 160 ? -5.591 -6.175 -9.257 1.00 92.94 160 TRP A O 1
ATOM 1050 N N . ASN A 1 161 ? -7.189 -4.713 -8.715 1.00 89.31 161 ASN A N 1
ATOM 1051 C CA . ASN A 1 161 ? -6.594 -3.607 -9.479 1.00 89.31 161 ASN A CA 1
ATOM 1052 C C . ASN A 1 161 ? -5.848 -2.574 -8.613 1.00 89.31 161 ASN A C 1
ATOM 1054 O O . ASN A 1 161 ? -5.519 -1.501 -9.117 1.00 89.31 161 ASN A O 1
ATOM 1058 N N . GLY A 1 162 ? -5.625 -2.867 -7.328 1.00 79.94 162 GLY A N 1
ATOM 1059 C CA . GLY A 1 162 ? -5.086 -1.913 -6.350 1.00 79.94 162 GLY A CA 1
ATOM 1060 C C . GLY A 1 162 ? -6.141 -1.148 -5.554 1.00 79.94 162 GLY A C 1
ATOM 1061 O O . GLY A 1 162 ? -5.795 -0.419 -4.634 1.00 79.94 162 GLY A O 1
ATOM 1062 N N . THR A 1 163 ? -7.423 -1.254 -5.905 1.00 81.06 163 THR A N 1
ATOM 1063 C CA . THR A 1 163 ? -8.504 -0.522 -5.219 1.00 81.06 163 THR A CA 1
ATOM 1064 C C . THR A 1 163 ? -9.766 -1.361 -5.040 1.00 81.06 163 THR A C 1
ATOM 1066 O O . THR A 1 163 ? -10.419 -1.284 -4.005 1.00 81.06 163 THR A O 1
ATOM 1069 N N . ASP A 1 164 ? -10.145 -2.153 -6.042 1.00 88.50 164 ASP A N 1
ATOM 1070 C CA . ASP A 1 164 ? -11.240 -3.118 -5.943 1.00 88.50 164 ASP A CA 1
ATOM 1071 C C . ASP A 1 164 ? -10.937 -4.344 -6.813 1.00 88.50 164 ASP A C 1
ATOM 1073 O O . ASP A 1 164 ? -10.094 -4.346 -7.716 1.00 88.50 164 ASP A O 1
ATOM 1077 N N . CYS A 1 165 ? -11.689 -5.399 -6.554 1.00 94.06 165 CYS A N 1
ATOM 1078 C CA . CYS A 1 165 ? -11.726 -6.588 -7.374 1.00 94.06 165 CYS A CA 1
ATOM 1079 C C . CYS A 1 165 ? -12.599 -6.355 -8.604 1.00 94.06 165 CYS A C 1
ATOM 1081 O O . CYS A 1 165 ? -13.817 -6.174 -8.512 1.00 94.06 165 CYS A O 1
ATOM 1083 N N . VAL A 1 166 ? -11.980 -6.396 -9.779 1.00 95.00 166 VAL A N 1
ATOM 1084 C CA . VAL A 1 166 ? -12.645 -6.188 -11.064 1.00 95.00 166 VAL A CA 1
ATOM 1085 C C . VAL A 1 166 ? -12.754 -7.498 -11.829 1.00 95.00 166 VAL A C 1
ATOM 1087 O O . VAL A 1 166 ? -11.832 -8.307 -11.861 1.00 95.00 166 VAL A O 1
ATOM 1090 N N . GLY A 1 167 ? -13.912 -7.728 -12.445 1.00 96.31 167 GLY A N 1
ATOM 1091 C CA . GLY A 1 167 ? -14.111 -8.890 -13.302 1.00 96.31 167 GLY A CA 1
ATOM 1092 C C . GLY A 1 167 ? -13.360 -8.721 -14.619 1.00 96.31 167 GLY A C 1
ATOM 1093 O O . GLY A 1 167 ? -13.616 -7.766 -15.352 1.00 96.31 167 GLY A O 1
ATOM 1094 N N . LEU A 1 168 ? -12.482 -9.663 -14.945 1.00 96.25 168 LEU A N 1
ATOM 1095 C CA . LEU A 1 168 ? -11.812 -9.727 -16.235 1.00 96.25 168 LEU A CA 1
ATOM 1096 C C . LEU A 1 168 ? -12.638 -10.547 -17.222 1.00 96.25 168 LEU A C 1
ATOM 1098 O O . LEU A 1 168 ? -13.136 -11.634 -16.920 1.00 96.25 168 LEU A O 1
ATOM 1102 N N . SER A 1 169 ? -12.791 -10.004 -18.425 1.00 95.75 169 SER A N 1
ATOM 1103 C CA . SER A 1 169 ? -13.435 -10.679 -19.549 1.00 95.75 169 SER A CA 1
ATOM 1104 C C . SER A 1 169 ? -12.555 -10.573 -20.786 1.00 95.75 169 SER A C 1
ATOM 1106 O O . SER A 1 169 ? -11.899 -9.556 -20.992 1.00 95.75 169 SER A O 1
ATOM 1108 N N . GLY A 1 170 ? -12.523 -11.628 -21.587 1.00 94.44 170 GLY A N 1
ATOM 1109 C CA . GLY A 1 170 ? -11.659 -11.730 -22.756 1.00 94.44 170 GLY A CA 1
ATOM 1110 C C . GLY A 1 170 ? -11.581 -13.167 -23.248 1.00 94.44 170 GLY A C 1
ATOM 1111 O O . GLY A 1 170 ? -12.203 -14.064 -22.692 1.00 94.44 170 GLY A O 1
ATOM 1112 N N . CYS A 1 171 ? -10.807 -13.404 -24.294 1.00 93.62 171 CYS A N 1
ATOM 1113 C CA . CYS A 1 171 ? -10.544 -14.745 -24.812 1.00 93.62 171 CYS A CA 1
ATOM 1114 C C . CYS A 1 171 ? -9.344 -15.406 -24.147 1.00 93.62 171 CYS A C 1
ATOM 1116 O O . CYS A 1 171 ? -9.307 -16.630 -24.038 1.00 93.62 171 CYS A O 1
ATOM 1118 N N . GLU A 1 172 ? -8.385 -14.600 -23.714 1.00 94.75 172 GLU A N 1
ATOM 1119 C CA . GLU A 1 172 ? -7.158 -15.033 -23.064 1.00 94.75 172 GLU A CA 1
ATOM 1120 C C . GLU A 1 172 ? -6.785 -13.999 -22.003 1.00 94.75 172 GLU A C 1
ATOM 1122 O O . GLU A 1 172 ? -7.013 -12.805 -22.201 1.00 94.75 172 GLU A O 1
ATOM 1127 N N . CYS A 1 173 ? -6.264 -14.461 -20.869 1.00 95.44 173 CYS A N 1
ATOM 1128 C CA . CYS A 1 173 ? -5.663 -13.575 -19.882 1.00 95.44 173 CYS A CA 1
ATOM 1129 C C . CYS A 1 173 ? -4.188 -13.392 -20.230 1.00 95.44 173 CYS A C 1
ATOM 1131 O O . CYS A 1 173 ? -3.494 -14.380 -20.471 1.00 95.44 173 CYS A O 1
ATOM 1133 N N . ILE A 1 174 ? -3.720 -12.148 -20.225 1.00 94.19 174 ILE A N 1
ATOM 1134 C CA . ILE A 1 174 ? -2.322 -11.786 -20.439 1.00 94.19 174 ILE A CA 1
ATOM 1135 C C . ILE A 1 174 ? -1.782 -11.085 -19.191 1.00 94.19 174 ILE A C 1
ATOM 1137 O O . ILE A 1 174 ? -2.458 -10.228 -18.624 1.00 94.19 174 ILE A O 1
ATOM 1141 N N . GLY A 1 175 ? -0.559 -11.452 -18.803 1.00 90.88 175 GLY A N 1
ATOM 1142 C CA . GLY A 1 175 ? 0.166 -10.894 -17.660 1.00 90.88 175 GLY A CA 1
ATOM 1143 C C . GLY A 1 175 ? 0.681 -11.977 -16.708 1.00 90.88 175 GLY A C 1
ATOM 1144 O O . GLY A 1 175 ? 0.364 -13.161 -16.872 1.00 90.88 175 GLY A O 1
ATOM 1145 N N . SER A 1 176 ? 1.532 -11.599 -15.752 1.00 85.94 176 SER A N 1
ATOM 1146 C CA . SER A 1 176 ? 2.135 -12.552 -14.807 1.00 85.94 176 SER A CA 1
ATOM 1147 C C . SER A 1 176 ? 1.167 -13.070 -13.743 1.00 85.94 176 SER A C 1
ATOM 1149 O O . SER A 1 176 ? 1.407 -14.136 -13.182 1.00 85.94 176 SER A O 1
ATOM 1151 N N . ASP A 1 177 ? 0.060 -12.366 -13.493 1.00 91.88 177 ASP A N 1
ATOM 1152 C CA . ASP A 1 177 ? -0.892 -12.686 -12.423 1.00 91.88 177 ASP A CA 1
ATOM 1153 C C . ASP A 1 177 ? -2.154 -13.418 -12.922 1.00 91.88 177 ASP A C 1
ATOM 1155 O O . ASP A 1 177 ? -3.116 -13.609 -12.178 1.00 91.88 177 ASP A O 1
ATOM 1159 N N . CYS A 1 178 ? -2.162 -13.900 -14.168 1.00 91.94 178 CYS A N 1
ATOM 1160 C CA . CYS A 1 178 ? -3.303 -14.625 -14.741 1.00 91.94 178 CYS A CA 1
ATOM 1161 C C . CYS A 1 178 ? -3.661 -15.936 -14.022 1.00 91.94 178 CYS A C 1
ATOM 1163 O O . CYS A 1 178 ? -4.820 -16.348 -14.045 1.00 91.94 178 CYS A O 1
ATOM 1165 N N . ASP A 1 179 ? -2.700 -16.576 -13.353 1.00 91.25 179 ASP A N 1
ATOM 1166 C CA . ASP A 1 179 ? -2.944 -17.781 -12.547 1.00 91.25 179 ASP A CA 1
ATOM 1167 C C . ASP A 1 179 ? -3.502 -17.462 -11.145 1.00 91.25 179 ASP A C 1
ATOM 1169 O O . ASP A 1 179 ? -3.882 -18.372 -10.407 1.00 91.25 179 ASP A O 1
ATOM 1173 N N . ARG A 1 180 ? -3.567 -16.175 -10.774 1.00 89.44 180 ARG A N 1
ATOM 1174 C CA . ARG A 1 180 ? -4.056 -15.686 -9.474 1.00 89.44 180 ARG A CA 1
ATOM 1175 C C . ARG A 1 180 ? -5.503 -15.202 -9.522 1.00 89.44 180 ARG A C 1
ATOM 1177 O O . ARG A 1 180 ? -6.012 -14.764 -8.500 1.00 89.44 180 ARG A O 1
ATOM 1184 N N . LEU A 1 181 ? -6.167 -15.266 -10.679 1.00 93.81 181 LEU A N 1
ATOM 1185 C CA . LEU A 1 181 ? -7.547 -14.800 -10.806 1.00 93.81 181 LEU A CA 1
ATOM 1186 C C . LEU A 1 181 ? -8.494 -15.590 -9.902 1.00 93.81 181 LEU A C 1
ATOM 1188 O O . LEU A 1 181 ? -8.575 -16.819 -9.972 1.00 93.81 181 LEU A O 1
ATOM 1192 N N . ASP A 1 182 ? -9.277 -14.865 -9.113 1.00 95.75 182 ASP A N 1
ATOM 1193 C CA . ASP A 1 182 ? -10.270 -15.459 -8.234 1.00 95.75 182 ASP A CA 1
ATOM 1194 C C . ASP A 1 182 ? -11.535 -15.833 -9.005 1.00 95.75 182 ASP A C 1
ATOM 1196 O O . ASP A 1 182 ? -11.996 -15.127 -9.909 1.00 95.75 182 ASP A O 1
ATOM 1200 N N . ALA A 1 183 ? -12.156 -16.945 -8.618 1.00 95.56 183 ALA A N 1
ATOM 1201 C CA . ALA A 1 183 ? -13.376 -17.415 -9.266 1.00 95.56 183 ALA A CA 1
ATOM 1202 C C . ALA A 1 183 ? -14.586 -16.528 -8.933 1.00 95.56 183 ALA A C 1
ATOM 1204 O O . ALA A 1 183 ? -15.527 -16.429 -9.729 1.00 95.56 183 ALA A O 1
ATOM 1205 N N . THR A 1 184 ? -14.578 -15.889 -7.759 1.00 97.00 184 THR A N 1
ATOM 1206 C CA . THR A 1 184 ? -15.678 -15.054 -7.278 1.00 97.00 184 THR A CA 1
ATOM 1207 C C . THR A 1 184 ? -15.201 -13.698 -6.760 1.00 97.00 184 THR A C 1
ATOM 1209 O O . THR A 1 184 ? -14.096 -13.551 -6.242 1.00 97.00 184 THR A O 1
ATOM 1212 N N . LEU A 1 185 ? -16.077 -12.693 -6.865 1.00 95.12 185 LEU A N 1
ATOM 1213 C CA . LEU A 1 185 ? -15.806 -11.338 -6.377 1.00 95.12 185 LEU A CA 1
ATOM 1214 C C . LEU A 1 185 ? -15.570 -11.316 -4.862 1.00 95.12 185 LEU A C 1
ATOM 1216 O O . LEU A 1 185 ? -14.809 -10.497 -4.361 1.00 95.12 185 LEU A O 1
ATOM 1220 N N . GLU A 1 186 ? -16.264 -12.193 -4.139 1.00 95.25 186 GLU A N 1
ATOM 1221 C CA . GLU A 1 186 ? -16.185 -12.289 -2.683 1.00 95.25 186 GLU A CA 1
ATOM 1222 C C . GLU A 1 186 ? -14.842 -12.865 -2.231 1.00 95.25 186 GLU A C 1
ATOM 1224 O O . GLU A 1 186 ? -14.250 -12.325 -1.304 1.00 95.25 186 GLU A O 1
ATOM 1229 N N . GLU A 1 187 ? -14.333 -13.895 -2.915 1.00 94.38 187 GLU A N 1
ATOM 1230 C CA . GLU A 1 187 ? -13.001 -14.451 -2.646 1.00 94.38 187 GLU A CA 1
ATOM 1231 C C . GLU A 1 187 ? -11.913 -13.403 -2.874 1.00 94.38 187 GLU A C 1
ATOM 1233 O O . GLU A 1 187 ? -11.118 -13.154 -1.968 1.00 94.38 187 GLU A O 1
ATOM 1238 N N . CYS A 1 188 ? -11.954 -12.707 -4.015 1.00 94.31 188 CYS A N 1
ATOM 1239 C CA . CYS A 1 188 ? -11.002 -11.638 -4.295 1.00 94.31 188 CYS A CA 1
ATOM 1240 C C . CYS A 1 188 ? -11.050 -10.545 -3.223 1.00 94.31 188 CYS A C 1
ATOM 1242 O O . CYS A 1 188 ? -10.021 -10.153 -2.679 1.00 94.31 188 CYS A O 1
ATOM 1244 N N . ARG A 1 189 ? -12.244 -10.066 -2.852 1.00 90.88 189 ARG A N 1
ATOM 1245 C CA . ARG A 1 189 ? -12.369 -9.006 -1.840 1.00 90.88 189 ARG A CA 1
ATOM 1246 C C . ARG A 1 189 ? -11.952 -9.459 -0.450 1.00 90.88 189 ARG A C 1
ATOM 1248 O O . ARG A 1 189 ? -11.430 -8.651 0.301 1.00 90.88 189 ARG A O 1
ATOM 1255 N N . ALA A 1 190 ? -12.183 -10.720 -0.099 1.00 88.12 190 ALA A N 1
ATOM 1256 C CA . ALA A 1 190 ? -11.745 -11.264 1.179 1.00 88.12 190 ALA A CA 1
ATOM 1257 C C . ALA A 1 190 ? -10.215 -11.366 1.258 1.00 88.12 190 ALA A C 1
ATOM 1259 O O . ALA A 1 190 ? -9.653 -11.097 2.314 1.00 88.12 190 ALA A O 1
ATOM 1260 N N . LEU A 1 191 ? -9.548 -11.719 0.152 1.00 86.94 191 LEU A N 1
ATOM 1261 C CA . LEU A 1 191 ? -8.084 -11.751 0.074 1.00 86.94 191 LEU A CA 1
ATOM 1262 C C . LEU A 1 191 ? -7.455 -10.357 0.177 1.00 86.94 191 LEU A C 1
ATOM 1264 O O . LEU A 1 191 ? -6.385 -10.229 0.762 1.00 86.94 191 LEU A O 1
ATOM 1268 N N . HIS A 1 192 ? -8.133 -9.330 -0.341 1.00 86.50 192 HIS A N 1
ATOM 1269 C CA . HIS A 1 192 ? -7.632 -7.952 -0.377 1.00 86.50 192 HIS A CA 1
ATOM 1270 C C . HIS A 1 192 ? -8.363 -7.024 0.606 1.00 86.50 192 HIS A C 1
ATOM 1272 O O . HIS A 1 192 ? -8.336 -5.806 0.450 1.00 86.50 192 HIS A O 1
ATOM 1278 N N . ALA A 1 193 ? -9.026 -7.577 1.627 1.00 82.44 193 ALA A N 1
ATOM 1279 C CA . ALA A 1 193 ? -9.804 -6.797 2.593 1.00 82.44 193 ALA A CA 1
ATOM 1280 C C . ALA A 1 193 ? -8.941 -5.780 3.364 1.00 82.44 193 ALA A C 1
ATOM 1282 O O . ALA A 1 193 ? -9.436 -4.723 3.749 1.00 82.44 193 ALA A O 1
ATOM 1283 N N . ASP A 1 194 ? -7.654 -6.094 3.529 1.00 76.31 194 ASP A N 1
ATOM 1284 C CA . ASP A 1 194 ? -6.666 -5.275 4.237 1.00 76.31 194 ASP A CA 1
ATOM 1285 C C . ASP A 1 194 ? -5.805 -4.418 3.283 1.00 76.31 194 ASP A C 1
ATOM 1287 O O . ASP A 1 194 ? -4.890 -3.705 3.709 1.00 76.31 194 ASP A O 1
ATOM 1291 N N . CYS A 1 195 ? -6.103 -4.470 1.981 1.00 75.88 195 CYS A N 1
ATOM 1292 C CA . CYS A 1 195 ? -5.397 -3.744 0.932 1.00 75.88 195 CYS A CA 1
ATOM 1293 C C . CYS A 1 195 ? -5.986 -2.353 0.727 1.00 75.88 195 CYS A C 1
ATOM 1295 O O . CYS A 1 195 ? -6.495 -2.012 -0.337 1.00 75.88 195 CYS A O 1
ATOM 1297 N N . THR A 1 196 ? -5.898 -1.541 1.777 1.00 66.56 196 THR A N 1
ATOM 1298 C CA . THR A 1 196 ? -6.181 -0.102 1.737 1.00 66.56 196 THR A CA 1
ATOM 1299 C C . THR A 1 196 ? -4.929 0.725 1.412 1.00 66.56 196 THR A C 1
ATOM 1301 O O . THR A 1 196 ? -4.977 1.954 1.446 1.00 66.56 196 THR A O 1
ATOM 1304 N N . ASP A 1 197 ? -3.809 0.067 1.081 1.00 65.69 197 ASP A N 1
ATOM 1305 C CA . ASP A 1 197 ? -2.552 0.706 0.687 1.00 65.69 197 ASP A CA 1
ATOM 1306 C C . ASP A 1 197 ? -2.678 1.294 -0.712 1.00 65.69 197 ASP A C 1
ATOM 1308 O O . ASP A 1 197 ? -2.648 0.592 -1.718 1.00 65.69 197 ASP A O 1
ATOM 1312 N N . THR A 1 198 ? -2.771 2.616 -0.791 1.00 66.31 198 THR A N 1
ATOM 1313 C CA . THR A 1 198 ? -2.846 3.307 -2.087 1.00 66.31 198 THR A CA 1
ATOM 1314 C C . THR A 1 198 ? -1.497 3.467 -2.783 1.00 66.31 198 THR A C 1
ATOM 1316 O O . THR A 1 198 ? -1.429 4.044 -3.868 1.00 66.31 198 THR A O 1
ATOM 1319 N N . GLY A 1 199 ? -0.407 3.013 -2.154 1.00 71.94 199 GLY A N 1
ATOM 1320 C CA . GLY A 1 199 ? 0.966 3.223 -2.624 1.00 71.94 199 GLY A CA 1
ATOM 1321 C C . GLY A 1 199 ? 1.426 4.688 -2.574 1.00 71.94 199 GLY A C 1
ATOM 1322 O O . GLY A 1 199 ? 2.528 5.007 -3.017 1.00 71.94 199 GLY A O 1
ATOM 1323 N N . ILE A 1 200 ? 0.602 5.599 -2.046 1.00 85.31 200 ILE A N 1
ATOM 1324 C CA . ILE A 1 200 ? 0.951 7.009 -1.872 1.00 85.31 200 ILE A CA 1
ATOM 1325 C C . ILE A 1 200 ? 1.775 7.135 -0.592 1.00 85.31 200 ILE A C 1
ATOM 1327 O O . ILE A 1 200 ? 1.278 6.865 0.497 1.00 85.31 200 ILE A O 1
ATOM 1331 N N . VAL A 1 201 ? 3.027 7.564 -0.720 1.00 91.31 201 VAL A N 1
ATOM 1332 C CA . VAL A 1 201 ? 3.914 7.803 0.426 1.00 91.31 201 VAL A CA 1
ATOM 1333 C C . VAL A 1 201 ? 3.534 9.107 1.129 1.00 91.31 201 VAL A C 1
ATOM 1335 O O . VAL A 1 201 ? 3.268 10.119 0.478 1.00 91.31 201 VAL A O 1
ATOM 1338 N N . CYS A 1 202 ? 3.558 9.093 2.457 1.00 95.31 202 CYS A N 1
ATOM 1339 C CA . CYS A 1 202 ? 3.328 10.251 3.317 1.00 95.31 202 CYS A CA 1
ATOM 1340 C C . CYS A 1 202 ? 4.390 10.348 4.423 1.00 95.31 202 CYS A C 1
ATOM 1342 O O . CYS A 1 202 ? 5.204 9.444 4.606 1.00 95.31 202 CYS A O 1
ATOM 1344 N N . GLY A 1 203 ? 4.421 11.466 5.146 1.00 94.56 203 GLY A N 1
ATOM 1345 C CA . GLY A 1 203 ? 5.431 11.744 6.165 1.00 94.56 203 GLY A CA 1
ATOM 1346 C C . GLY A 1 203 ? 6.793 12.104 5.567 1.00 94.56 203 GLY A C 1
ATOM 1347 O O . GLY A 1 203 ? 6.876 12.846 4.577 1.00 94.56 203 GLY A O 1
ATOM 1348 N N . GLY A 1 204 ? 7.860 11.602 6.193 1.00 93.38 204 GLY A N 1
ATOM 1349 C CA . GLY A 1 204 ? 9.243 11.897 5.826 1.00 93.38 204 GLY A CA 1
ATOM 1350 C C . GLY A 1 204 ? 9.668 13.351 6.051 1.00 93.38 204 GLY A C 1
ATOM 1351 O O . GLY A 1 204 ? 8.886 14.195 6.488 1.00 93.38 204 GLY A O 1
ATOM 1352 N N . PHE A 1 205 ? 10.906 13.671 5.661 1.00 90.50 205 PHE A N 1
ATOM 1353 C CA . PHE A 1 205 ? 11.478 15.025 5.776 1.00 90.50 205 PHE A CA 1
ATOM 1354 C C . PHE A 1 205 ? 10.635 16.105 5.075 1.00 90.50 205 PHE A C 1
ATOM 1356 O O . PHE A 1 205 ? 10.621 17.271 5.466 1.00 90.50 205 PHE A O 1
ATOM 1363 N N . GLY A 1 206 ? 9.926 15.719 4.010 1.00 89.19 206 GLY A N 1
ATOM 1364 C CA . GLY A 1 206 ? 9.050 16.612 3.255 1.00 89.19 206 GLY A CA 1
ATOM 1365 C C . GLY A 1 206 ? 7.701 16.891 3.922 1.00 89.19 206 GLY A C 1
ATOM 1366 O O . GLY A 1 206 ? 6.982 17.763 3.438 1.00 89.19 206 GLY A O 1
ATOM 1367 N N . GLY A 1 207 ? 7.341 16.161 4.985 1.00 90.06 207 GLY A N 1
ATOM 1368 C CA . GLY A 1 207 ? 6.033 16.265 5.632 1.00 90.06 207 GLY A CA 1
ATOM 1369 C C . GLY A 1 207 ? 4.882 16.022 4.655 1.00 90.06 207 GLY A C 1
ATOM 1370 O O . GLY A 1 207 ? 3.900 16.765 4.658 1.00 90.06 207 GLY A O 1
ATOM 1371 N N . ILE A 1 208 ? 5.031 15.039 3.761 1.00 94.31 208 ILE A N 1
ATOM 1372 C CA . ILE A 1 208 ? 4.063 14.776 2.693 1.00 94.31 208 ILE A CA 1
ATOM 1373 C C . ILE A 1 208 ? 2.742 14.340 3.330 1.00 94.31 208 ILE A C 1
ATOM 1375 O O . ILE A 1 208 ? 2.695 13.370 4.082 1.00 94.31 208 ILE A O 1
ATOM 1379 N N . THR A 1 209 ? 1.654 15.052 3.045 1.00 94.19 209 THR A N 1
ATOM 1380 C CA . THR A 1 209 ? 0.333 14.722 3.585 1.00 94.19 209 THR A CA 1
ATOM 1381 C C . THR A 1 209 ? -0.474 13.882 2.609 1.00 94.19 209 THR A C 1
ATOM 1383 O O . THR A 1 209 ? -0.338 14.000 1.390 1.00 94.19 209 THR A O 1
ATOM 1386 N N . CYS A 1 210 ? -1.367 13.060 3.155 1.00 93.81 210 CYS A N 1
ATOM 1387 C CA . CYS A 1 210 ? -2.279 12.278 2.340 1.00 93.81 210 CYS A CA 1
ATOM 1388 C C . CYS A 1 210 ? -3.381 13.141 1.703 1.00 93.81 210 CYS A C 1
ATOM 1390 O O . CYS A 1 210 ? -3.748 14.194 2.245 1.00 93.81 210 CYS A O 1
ATOM 1392 N N . PRO A 1 211 ? -3.932 12.712 0.551 1.00 91.75 211 PRO A N 1
ATOM 1393 C CA . PRO A 1 211 ? -5.117 13.321 -0.041 1.00 91.75 211 PRO A CA 1
ATOM 1394 C C . PRO A 1 211 ? -6.321 13.352 0.912 1.00 91.75 211 PRO A C 1
ATOM 1396 O O . PRO A 1 211 ? -6.381 12.666 1.930 1.00 91.75 211 PRO A O 1
ATOM 1399 N N . THR A 1 212 ? -7.328 14.157 0.567 1.00 90.88 212 THR A N 1
ATOM 1400 C CA . THR A 1 212 ? -8.567 14.236 1.354 1.00 90.88 212 THR A CA 1
ATOM 1401 C C . THR A 1 212 ? -9.261 12.876 1.438 1.00 90.88 212 THR A C 1
ATOM 1403 O O . THR A 1 212 ? -9.496 12.252 0.409 1.00 90.88 212 THR A O 1
ATOM 1406 N N . GLY A 1 213 ? -9.662 12.480 2.650 1.00 87.75 213 GLY A N 1
ATOM 1407 C CA . GLY A 1 213 ? -10.322 11.195 2.908 1.00 87.75 213 GLY A CA 1
ATOM 1408 C C . GLY A 1 213 ? -9.366 10.072 3.310 1.00 87.75 213 GLY A C 1
ATOM 1409 O O . GLY A 1 213 ? -9.807 8.936 3.425 1.00 87.75 213 GLY A O 1
ATOM 1410 N N . MET A 1 214 ? -8.091 10.389 3.539 1.00 92.94 214 MET A N 1
ATOM 1411 C CA . MET A 1 214 ? -7.041 9.422 3.844 1.00 92.94 214 MET A CA 1
ATOM 1412 C C . MET A 1 214 ? -6.230 9.858 5.067 1.00 92.94 214 MET A C 1
ATOM 1414 O O . MET A 1 214 ? -6.152 11.053 5.365 1.00 92.94 214 MET A O 1
ATOM 1418 N N . PHE A 1 215 ? -5.609 8.901 5.750 1.00 93.19 215 PHE A N 1
ATOM 1419 C CA . PHE A 1 215 ? -4.651 9.141 6.828 1.00 93.19 215 PHE A CA 1
ATOM 1420 C C . PHE A 1 215 ? -3.295 8.521 6.487 1.00 93.19 215 PHE A C 1
ATOM 1422 O O . PHE A 1 215 ? -3.209 7.648 5.625 1.00 93.19 215 PHE A O 1
ATOM 1429 N N . CYS A 1 216 ? -2.236 9.013 7.129 1.00 94.81 216 CYS A N 1
ATOM 1430 C CA . CYS A 1 216 ? -0.895 8.464 6.960 1.00 94.81 216 CYS A CA 1
ATOM 1431 C C . CYS A 1 216 ? -0.675 7.343 7.974 1.00 94.81 216 CYS A C 1
ATOM 1433 O O . CYS A 1 216 ? -0.629 7.639 9.163 1.00 94.81 216 CYS A O 1
ATOM 1435 N N . ASP A 1 217 ? -0.577 6.106 7.497 1.00 93.69 217 ASP A N 1
ATOM 1436 C CA . ASP A 1 217 ? -0.333 4.896 8.286 1.00 93.69 217 ASP A CA 1
ATOM 1437 C C . ASP A 1 217 ? 1.174 4.643 8.346 1.00 93.69 217 ASP A C 1
ATOM 1439 O O . ASP A 1 217 ? 1.826 4.486 7.307 1.00 93.69 217 ASP A O 1
ATOM 1443 N N . TYR A 1 218 ? 1.748 4.691 9.545 1.00 93.12 218 TYR A N 1
ATOM 1444 C CA . TYR A 1 218 ? 3.178 4.490 9.753 1.00 93.12 218 TYR A CA 1
ATOM 1445 C C . TYR A 1 218 ? 3.471 3.040 10.163 1.00 93.12 218 TYR A C 1
ATOM 1447 O O . TYR A 1 218 ? 2.586 2.326 10.628 1.00 93.12 218 TYR A O 1
ATOM 1455 N N . PRO A 1 219 ? 4.723 2.567 10.023 1.00 88.50 219 PRO A N 1
ATOM 1456 C CA . PRO A 1 219 ? 5.101 1.253 10.530 1.00 88.50 219 PRO A CA 1
ATOM 1457 C C . PRO A 1 219 ? 4.805 1.092 12.030 1.00 88.50 219 PRO A C 1
ATOM 1459 O O . PRO A 1 219 ? 5.023 2.011 12.823 1.00 88.50 219 PRO A O 1
ATOM 1462 N N . ASP A 1 220 ? 4.377 -0.105 12.441 1.00 81.94 220 ASP A N 1
ATOM 1463 C CA . ASP A 1 220 ? 4.115 -0.421 13.849 1.00 81.94 220 ASP A CA 1
ATOM 1464 C C . ASP A 1 220 ? 5.317 -0.080 14.749 1.00 81.94 220 ASP A C 1
ATOM 1466 O O . ASP A 1 220 ? 6.448 -0.517 14.521 1.00 81.94 220 ASP A O 1
ATOM 1470 N N . GLY A 1 221 ? 5.059 0.657 15.832 1.00 77.94 221 GLY A N 1
ATOM 1471 C CA . GLY A 1 221 ? 6.099 1.112 16.760 1.00 77.94 221 GLY A CA 1
ATOM 1472 C C . GLY A 1 221 ? 6.838 2.377 16.312 1.00 77.94 221 GLY A C 1
ATOM 1473 O O . GLY A 1 221 ? 7.742 2.821 17.027 1.00 77.94 221 GLY A O 1
ATOM 1474 N N . SER A 1 222 ? 6.445 2.971 15.182 1.00 85.88 222 SER A N 1
ATOM 1475 C CA . SER A 1 222 ? 6.829 4.329 14.806 1.00 85.88 222 SER A CA 1
ATOM 1476 C C . SER A 1 222 ? 6.273 5.351 15.800 1.00 85.88 222 SER A C 1
ATOM 1478 O O . SER A 1 222 ? 5.191 5.194 16.366 1.00 85.88 222 SER A O 1
ATOM 1480 N N . TYR A 1 223 ? 6.995 6.457 15.975 1.00 90.50 223 TYR A N 1
ATOM 1481 C CA . TYR A 1 223 ? 6.482 7.638 16.668 1.00 90.50 223 TYR A CA 1
ATOM 1482 C C . TYR A 1 223 ? 5.862 8.602 15.647 1.00 90.50 223 TYR A C 1
ATOM 1484 O O . TYR A 1 223 ? 6.304 9.743 15.517 1.00 90.50 223 TYR A O 1
ATOM 1492 N N . CYS A 1 224 ? 4.881 8.109 14.881 1.00 92.44 224 CYS A N 1
ATOM 1493 C CA . CYS A 1 224 ? 4.125 8.879 13.889 1.00 92.44 224 CYS A CA 1
ATOM 1494 C C . CYS A 1 224 ? 4.989 9.587 12.833 1.00 92.44 224 CYS A C 1
ATOM 1496 O O . CYS A 1 224 ? 4.797 10.775 12.560 1.00 92.44 224 CYS A O 1
ATOM 1498 N N . GLY A 1 225 ? 5.974 8.879 12.276 1.00 90.75 225 GLY A N 1
ATOM 1499 C CA . GLY A 1 225 ? 6.919 9.458 11.316 1.00 90.75 225 GLY A CA 1
ATOM 1500 C C . GLY A 1 225 ? 8.132 10.135 11.961 1.00 90.75 225 GLY A C 1
ATOM 1501 O O . GLY A 1 225 ? 8.833 10.918 11.318 1.00 90.75 225 GLY A O 1
ATOM 1502 N N . GLY A 1 226 ? 8.388 9.869 13.246 1.00 89.88 226 GLY A N 1
ATOM 1503 C CA . GLY A 1 226 ? 9.578 10.354 13.943 1.00 89.88 226 GLY A CA 1
ATOM 1504 C C . GLY A 1 226 ? 10.874 10.006 13.199 1.00 89.88 226 GLY A C 1
ATOM 1505 O O . GLY A 1 226 ? 10.999 8.934 12.619 1.00 89.88 226 GLY A O 1
ATOM 1506 N N . ALA A 1 227 ? 11.854 10.916 13.240 1.00 90.44 227 ALA A N 1
ATOM 1507 C CA . ALA A 1 227 ? 13.122 10.797 12.505 1.00 90.44 227 ALA A CA 1
ATOM 1508 C C . ALA A 1 227 ? 12.961 10.658 10.975 1.00 90.44 227 ALA A C 1
ATOM 1510 O O . ALA A 1 227 ? 13.702 9.907 10.344 1.00 90.44 227 ALA A O 1
ATOM 1511 N N . ASP A 1 228 ? 12.024 11.416 10.395 1.00 92.69 228 ASP A N 1
ATOM 1512 C CA . ASP A 1 228 ? 11.747 11.449 8.953 1.00 92.69 228 ASP A CA 1
ATOM 1513 C C . ASP A 1 228 ? 11.312 10.087 8.385 1.00 92.69 228 ASP A C 1
ATOM 1515 O O . ASP A 1 228 ? 11.508 9.800 7.202 1.00 92.69 228 ASP A O 1
ATOM 1519 N N . GLU A 1 229 ? 10.702 9.247 9.221 1.00 93.19 229 GLU A N 1
ATOM 1520 C CA . GLU A 1 229 ? 10.110 7.992 8.780 1.00 93.19 229 GLU A CA 1
ATOM 1521 C C . GLU A 1 229 ? 8.874 8.270 7.912 1.00 93.19 229 GLU A C 1
ATOM 1523 O O . GLU A 1 229 ? 8.064 9.166 8.175 1.00 93.19 229 GLU A O 1
ATOM 1528 N N . THR A 1 230 ? 8.755 7.523 6.820 1.00 94.31 230 THR A N 1
ATOM 1529 C CA . THR A 1 230 ? 7.635 7.624 5.885 1.00 94.31 230 THR A CA 1
ATOM 1530 C C . THR A 1 230 ? 6.570 6.585 6.204 1.00 94.31 230 THR A C 1
ATOM 1532 O O . THR A 1 230 ? 6.894 5.472 6.614 1.00 94.31 230 THR A O 1
ATOM 1535 N N . GLY A 1 231 ? 5.314 6.936 5.951 1.00 92.44 231 GLY A N 1
ATOM 1536 C CA . GLY A 1 231 ? 4.171 6.029 5.981 1.00 92.44 231 GLY A CA 1
ATOM 1537 C C . GLY A 1 231 ? 3.540 5.853 4.602 1.00 92.44 231 GLY A C 1
ATOM 1538 O O . GLY A 1 231 ? 4.033 6.371 3.592 1.00 92.44 231 GLY A O 1
ATOM 1539 N N . VAL A 1 232 ? 2.411 5.152 4.574 1.00 91.81 232 VAL A N 1
ATOM 1540 C CA . VAL A 1 232 ? 1.578 4.951 3.385 1.00 91.81 232 VAL A CA 1
ATOM 1541 C C . VAL A 1 232 ? 0.191 5.527 3.640 1.00 91.81 232 VAL A C 1
ATOM 1543 O O . VAL A 1 232 ? -0.380 5.379 4.716 1.00 91.81 232 VAL A O 1
ATOM 1546 N N . CYS A 1 233 ? -0.375 6.213 2.651 1.00 92.44 233 CYS A N 1
ATOM 1547 C CA . CYS A 1 233 ? -1.732 6.716 2.761 1.00 92.44 233 CYS A CA 1
ATOM 1548 C C . CYS A 1 233 ? -2.746 5.582 2.662 1.00 92.44 233 CYS A C 1
ATOM 1550 O O . CYS A 1 233 ? -2.809 4.867 1.654 1.00 92.44 233 CYS A O 1
ATOM 1552 N N . ARG A 1 234 ? -3.594 5.508 3.682 1.00 89.06 234 ARG A N 1
ATOM 1553 C CA . ARG A 1 234 ? -4.729 4.594 3.783 1.00 89.06 234 ARG A CA 1
ATOM 1554 C C . ARG A 1 234 ? -6.028 5.374 3.756 1.00 89.06 234 ARG A C 1
ATOM 1556 O O . ARG A 1 234 ? -6.094 6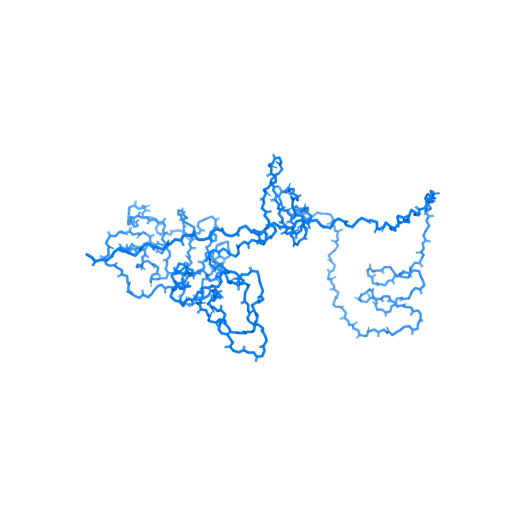.497 4.258 1.00 89.06 234 ARG A O 1
ATOM 1563 N N . ASP A 1 235 ? -7.074 4.776 3.203 1.00 89.19 235 ASP A N 1
ATOM 1564 C CA . ASP A 1 235 ? -8.415 5.350 3.293 1.00 89.19 235 ASP A CA 1
ATOM 1565 C C . ASP A 1 235 ? -8.866 5.462 4.754 1.00 89.19 235 ASP A C 1
ATOM 1567 O O . ASP A 1 235 ? -8.665 4.553 5.563 1.00 89.19 235 ASP A O 1
ATOM 1571 N N . ILE A 1 236 ? -9.518 6.576 5.090 1.00 89.25 236 ILE A N 1
ATOM 1572 C CA . ILE A 1 236 ? -10.172 6.733 6.389 1.00 89.25 236 ILE A CA 1
ATOM 1573 C C . ILE A 1 236 ? -11.328 5.725 6.457 1.00 89.25 236 ILE A C 1
ATOM 1575 O O . ILE A 1 236 ? -12.231 5.781 5.612 1.00 89.25 236 ILE A O 1
ATOM 1579 N N . PRO A 1 237 ? -11.345 4.818 7.452 1.00 83.50 237 PRO A N 1
ATOM 1580 C CA . PRO A 1 237 ? -12.421 3.853 7.589 1.00 83.50 237 PRO A CA 1
ATOM 1581 C C . PRO A 1 237 ? -13.757 4.561 7.842 1.00 83.50 237 PRO A C 1
ATOM 1583 O O . PRO A 1 237 ? -13.828 5.652 8.412 1.00 83.50 237 PRO A O 1
ATOM 1586 N N . GLY A 1 238 ? -14.849 3.923 7.416 1.00 77.06 238 GLY A N 1
ATOM 1587 C CA . GLY A 1 238 ? -16.198 4.414 7.693 1.00 77.06 238 GLY A CA 1
ATOM 1588 C C . GLY A 1 238 ? -16.486 4.523 9.201 1.00 77.06 238 GLY A C 1
ATOM 1589 O O . GLY A 1 238 ? -15.775 3.942 10.018 1.00 77.06 238 GLY A O 1
ATOM 1590 N N . PRO A 1 239 ? -17.573 5.205 9.604 1.00 75.50 239 PRO A N 1
ATOM 1591 C CA . PRO A 1 239 ? -17.878 5.486 11.015 1.00 75.50 239 PRO A CA 1
ATOM 1592 C C . PRO A 1 239 ? -18.267 4.246 11.845 1.00 75.50 239 PRO A C 1
ATOM 1594 O O . PRO A 1 239 ? -18.632 4.374 13.012 1.00 75.50 239 PRO A O 1
ATOM 1597 N N . GLU A 1 240 ? -18.242 3.053 11.254 1.00 87.25 240 GLU A N 1
ATOM 1598 C CA . GLU A 1 240 ? -18.660 1.800 11.880 1.00 87.25 240 GLU A CA 1
ATOM 1599 C C . GLU A 1 240 ? -17.498 1.143 12.633 1.00 87.25 240 GLU A C 1
ATOM 1601 O O . GLU A 1 240 ? -17.054 0.043 12.311 1.00 87.25 240 GLU A O 1
ATOM 1606 N N . CYS A 1 241 ? -16.997 1.829 13.657 1.00 91.19 241 CYS A N 1
ATOM 1607 C CA . CYS A 1 241 ? -16.020 1.256 14.573 1.00 91.19 241 CYS A CA 1
ATOM 1608 C C . CYS A 1 241 ? -16.702 0.392 15.633 1.00 91.19 241 CYS A C 1
ATOM 1610 O O . CYS A 1 241 ? -17.762 0.729 16.166 1.00 91.19 241 CYS A O 1
ATOM 1612 N N . ILE A 1 242 ? -16.063 -0.723 15.981 1.00 89.50 242 ILE A N 1
ATOM 1613 C CA . ILE A 1 242 ? -16.499 -1.526 17.121 1.00 89.50 242 ILE A CA 1
ATOM 1614 C C . ILE A 1 242 ? -16.295 -0.739 18.423 1.00 89.50 242 ILE A C 1
ATOM 1616 O O . ILE A 1 242 ? -15.252 -0.125 18.641 1.00 89.50 242 ILE A O 1
ATOM 1620 N N . GLU A 1 243 ? -17.275 -0.791 19.325 1.00 92.75 243 GLU A N 1
ATOM 1621 C CA . GLU A 1 243 ? -17.233 -0.105 20.628 1.00 92.75 243 GLU A CA 1
ATOM 1622 C C . GLU A 1 243 ? -16.422 -0.902 21.671 1.00 92.75 243 GLU A C 1
ATOM 1624 O O . GLU A 1 243 ? -16.880 -1.186 22.779 1.00 92.75 243 GLU A O 1
ATOM 1629 N N . ILE A 1 244 ? -15.211 -1.326 21.301 1.00 94.19 244 ILE A N 1
ATOM 1630 C CA . ILE A 1 244 ? -14.257 -1.922 22.237 1.00 94.19 244 ILE A CA 1
ATOM 1631 C C . ILE A 1 244 ? -13.393 -0.826 22.856 1.00 94.19 244 ILE A C 1
ATOM 1633 O O . ILE A 1 244 ? -12.855 0.016 22.144 1.00 94.19 244 ILE A O 1
ATOM 1637 N N . TYR A 1 245 ? -13.226 -0.861 24.176 1.00 95.62 245 TYR A N 1
ATOM 1638 C CA . TYR A 1 245 ? -12.295 0.033 24.858 1.00 95.62 245 TYR A CA 1
ATOM 1639 C C . TYR A 1 245 ? -10.905 -0.610 24.925 1.00 95.62 245 TYR A C 1
ATOM 1641 O O . TYR A 1 245 ? -10.637 -1.460 25.778 1.00 95.62 245 TYR A O 1
ATOM 1649 N N . ALA A 1 246 ? -10.046 -0.219 23.991 1.00 96.19 246 ALA A N 1
ATOM 1650 C CA . ALA A 1 246 ? -8.648 -0.610 23.857 1.00 96.19 246 ALA A CA 1
ATOM 1651 C C . ALA A 1 246 ? -7.846 0.646 23.465 1.00 96.19 246 ALA A C 1
ATOM 1653 O O . ALA A 1 246 ? -7.494 0.795 22.295 1.00 96.19 246 ALA A O 1
ATOM 1654 N N . PRO A 1 247 ? -7.633 1.579 24.413 1.00 96.94 247 PRO A N 1
ATOM 1655 C CA . PRO A 1 247 ? -7.262 2.948 24.091 1.00 96.94 247 PRO A CA 1
ATOM 1656 C C . PRO A 1 247 ? -5.920 3.033 23.373 1.00 96.94 247 PRO A C 1
ATOM 1658 O O . PRO A 1 247 ? -5.016 2.240 23.649 1.00 96.94 247 PRO A O 1
ATOM 1661 N N . VAL A 1 248 ? -5.799 4.021 22.492 1.00 95.31 248 VAL A N 1
ATOM 1662 C CA . VAL A 1 248 ? -4.563 4.355 21.774 1.00 95.31 248 VAL A CA 1
ATOM 1663 C C . VAL A 1 248 ? -4.283 5.853 21.868 1.00 95.31 248 VAL A C 1
ATOM 1665 O O . VAL A 1 248 ? -5.215 6.656 21.988 1.00 95.31 248 VAL A O 1
ATOM 1668 N N . CYS A 1 249 ? -3.006 6.231 21.793 1.00 95.25 249 CYS A N 1
ATOM 1669 C CA . CYS A 1 249 ? -2.607 7.628 21.667 1.00 95.25 249 CYS A CA 1
ATOM 1670 C C . CYS A 1 249 ? -2.387 7.978 20.195 1.00 95.25 249 CYS A C 1
ATOM 1672 O O . CYS A 1 249 ? -1.443 7.477 19.585 1.00 95.25 249 CYS A O 1
ATOM 1674 N N . GLY A 1 250 ? -3.259 8.816 19.635 1.00 94.88 250 GLY A N 1
ATOM 1675 C CA . GLY A 1 250 ? -3.168 9.287 18.257 1.00 94.88 250 GLY A CA 1
ATOM 1676 C C . GLY A 1 250 ? -1.930 10.149 18.012 1.00 94.88 250 GLY A C 1
ATOM 1677 O O . GLY A 1 250 ? -1.400 10.784 18.927 1.00 94.88 250 GLY A O 1
ATOM 1678 N N . CYS A 1 251 ? -1.492 10.215 16.757 1.00 94.50 251 CYS A N 1
ATOM 1679 C CA . CYS A 1 251 ? -0.395 11.085 16.327 1.00 94.50 251 CYS A CA 1
ATOM 1680 C C . CYS A 1 251 ? -0.690 12.579 16.530 1.00 94.50 251 CYS A C 1
ATOM 1682 O O . CYS A 1 251 ? 0.222 13.401 16.586 1.00 94.50 251 CYS A O 1
ATOM 1684 N N . ASP A 1 252 ? -1.965 12.938 16.662 1.00 94.38 252 ASP A N 1
ATOM 1685 C CA . ASP A 1 252 ? -2.446 14.277 16.997 1.00 94.38 252 ASP A CA 1
ATOM 1686 C C . ASP A 1 252 ? -2.439 14.578 18.512 1.00 94.38 252 ASP A C 1
ATOM 1688 O O . ASP A 1 252 ? -2.828 15.670 18.936 1.00 94.38 252 ASP A O 1
ATOM 1692 N N . GLY A 1 253 ? -1.987 13.627 19.335 1.00 92.56 253 GLY A N 1
ATOM 1693 C CA . GLY A 1 253 ? -1.949 13.735 20.791 1.00 92.56 253 GLY A CA 1
ATOM 1694 C C . GLY A 1 253 ? -3.307 13.532 21.468 1.00 92.56 253 GLY A C 1
ATOM 1695 O O . GLY A 1 253 ? -3.441 13.827 22.659 1.00 92.56 253 GLY A O 1
ATOM 1696 N N . VAL A 1 254 ? -4.318 13.041 20.744 1.00 96.06 254 VAL A N 1
ATOM 1697 C CA . VAL A 1 254 ? -5.642 12.725 21.289 1.00 96.06 254 VAL A CA 1
ATOM 1698 C C . VAL A 1 254 ? -5.722 11.242 21.647 1.00 96.06 254 VAL A C 1
ATOM 1700 O O . VAL A 1 254 ? -5.249 10.367 20.929 1.00 96.06 254 VAL A O 1
ATOM 1703 N N . THR A 1 255 ? -6.329 10.935 22.794 1.00 97.00 255 THR A N 1
ATOM 1704 C CA . THR A 1 255 ? -6.628 9.545 23.163 1.00 97.00 255 THR A CA 1
ATOM 1705 C C . THR A 1 255 ? -7.926 9.102 22.506 1.00 97.00 255 THR A C 1
ATOM 1707 O O . THR A 1 255 ? -8.961 9.742 22.699 1.00 97.00 255 THR A O 1
ATOM 1710 N N . TYR A 1 256 ? -7.876 7.981 21.795 1.00 96.44 256 TYR A N 1
ATOM 1711 C CA . TYR A 1 256 ? -9.032 7.355 21.159 1.00 96.44 256 TYR A CA 1
ATOM 1712 C C . TYR A 1 256 ? -9.402 6.055 21.870 1.00 96.44 256 TYR A C 1
ATOM 1714 O O . TYR A 1 256 ? -8.528 5.371 22.401 1.00 96.44 256 TYR A O 1
ATOM 1722 N N . ASP A 1 257 ? -10.689 5.694 21.854 1.00 96.75 257 ASP A N 1
ATOM 1723 C CA . ASP A 1 257 ? -11.197 4.476 22.507 1.00 96.75 257 ASP A CA 1
ATOM 1724 C C . ASP A 1 257 ? -10.572 3.196 21.931 1.00 96.75 257 ASP A C 1
ATOM 1726 O O . ASP A 1 257 ? -10.407 2.215 22.656 1.00 96.75 257 ASP A O 1
ATOM 1730 N N . ASN A 1 258 ? -10.227 3.209 20.639 1.00 94.88 258 ASN A N 1
ATOM 1731 C CA . ASN A 1 258 ? -9.452 2.184 19.942 1.00 94.88 258 ASN A CA 1
ATOM 1732 C C . ASN A 1 258 ? -8.861 2.730 18.627 1.00 94.88 258 ASN A C 1
ATOM 1734 O O . ASN A 1 258 ? -9.174 3.851 18.223 1.00 94.88 258 ASN A O 1
ATOM 1738 N N . SER A 1 259 ? -8.025 1.927 17.957 1.00 93.88 259 SER A N 1
ATOM 1739 C CA . SER A 1 259 ? -7.354 2.285 16.696 1.00 93.88 259 SER A CA 1
ATOM 1740 C C . SER A 1 259 ? -8.316 2.674 15.577 1.00 93.88 259 SER A C 1
ATOM 1742 O O . SER A 1 259 ? -8.062 3.650 14.880 1.00 93.88 259 SER A O 1
ATOM 1744 N N . CYS A 1 260 ? -9.463 1.997 15.451 1.00 95.00 260 CYS A N 1
ATOM 1745 C CA . CYS A 1 260 ? -10.460 2.353 14.440 1.00 95.00 260 CYS A CA 1
ATOM 1746 C C . CYS A 1 260 ? -10.946 3.793 14.622 1.00 95.00 260 CYS A C 1
ATOM 1748 O O . CYS A 1 260 ? -11.049 4.526 13.645 1.00 95.00 260 CYS A O 1
ATOM 1750 N N . PHE A 1 261 ? -11.202 4.228 15.861 1.00 95.88 261 PHE A N 1
ATOM 1751 C CA . PHE A 1 261 ? -11.615 5.610 16.117 1.00 95.88 261 PHE A CA 1
ATOM 1752 C C . PHE A 1 261 ? -10.508 6.634 15.823 1.00 95.88 261 PHE A C 1
ATOM 1754 O O . PHE A 1 261 ? -10.839 7.742 15.403 1.00 95.88 261 PHE A O 1
ATOM 1761 N N . ALA A 1 262 ? -9.230 6.278 16.000 1.00 95.69 262 ALA A N 1
ATOM 1762 C CA . ALA A 1 262 ? -8.105 7.123 15.588 1.00 95.69 262 ALA A CA 1
ATOM 1763 C C . ALA A 1 262 ? -8.054 7.252 14.055 1.00 95.69 262 ALA A C 1
ATOM 1765 O O . ALA A 1 262 ? -8.137 8.357 13.514 1.00 95.69 262 ALA A O 1
ATOM 1766 N N . HIS A 1 263 ? -8.065 6.120 13.345 1.00 94.62 263 HIS A N 1
ATOM 1767 C CA . HIS A 1 263 ? -8.044 6.083 11.881 1.00 94.62 263 HIS A CA 1
ATOM 1768 C C . HIS A 1 263 ? -9.267 6.782 11.271 1.00 94.62 263 HIS A C 1
ATOM 1770 O O . HIS A 1 263 ? -9.125 7.561 10.331 1.00 94.62 263 HIS A O 1
ATOM 1776 N N . ALA A 1 264 ? -10.460 6.599 11.849 1.00 94.12 264 ALA A N 1
ATOM 1777 C CA . ALA A 1 264 ? -11.696 7.283 11.449 1.00 94.12 264 ALA A CA 1
ATOM 1778 C C . ALA A 1 264 ? -11.637 8.809 11.657 1.00 94.12 264 ALA A C 1
ATOM 1780 O O . ALA A 1 264 ? -12.352 9.561 10.990 1.00 94.12 264 ALA A O 1
ATOM 1781 N N . ALA A 1 265 ? -10.784 9.282 12.571 1.00 95.19 265 ALA A N 1
ATOM 1782 C CA . ALA A 1 265 ? -10.489 10.699 12.755 1.00 95.19 265 ALA A CA 1
ATOM 1783 C C . ALA A 1 265 ? -9.401 11.220 11.797 1.00 95.19 265 ALA A C 1
ATOM 1785 O O . ALA A 1 265 ? -9.099 12.413 11.811 1.00 95.19 265 ALA A O 1
ATOM 1786 N N . GLY A 1 266 ? -8.852 10.358 10.936 1.00 94.50 266 GLY A N 1
ATOM 1787 C CA . GLY A 1 266 ? -7.841 10.720 9.951 1.00 94.50 266 GLY A CA 1
ATOM 1788 C C . GLY A 1 266 ? -6.419 10.749 10.504 1.00 94.50 266 GLY A C 1
ATOM 1789 O O . GLY A 1 266 ? -5.575 11.452 9.951 1.00 94.50 266 GLY A O 1
ATOM 1790 N N . THR A 1 267 ? -6.148 10.029 11.593 1.00 95.44 267 THR A N 1
ATOM 1791 C CA . THR A 1 267 ? -4.825 9.983 12.220 1.00 95.44 267 THR A CA 1
ATOM 1792 C C . THR A 1 267 ? -4.432 8.553 12.559 1.00 95.44 267 THR A C 1
ATOM 1794 O O . THR A 1 267 ? -5.288 7.737 12.893 1.00 95.44 267 THR A O 1
ATOM 1797 N N . ASP A 1 268 ? -3.143 8.252 12.466 1.00 95.38 268 ASP A N 1
ATOM 1798 C CA . ASP A 1 268 ? -2.584 7.012 12.999 1.00 95.38 268 ASP A CA 1
ATOM 1799 C C . ASP A 1 268 ? -2.287 7.155 14.505 1.00 95.38 268 ASP A C 1
ATOM 1801 O O . ASP A 1 268 ? -2.633 8.171 15.119 1.00 95.38 268 ASP A O 1
ATOM 1805 N N . TYR A 1 269 ? -1.689 6.152 15.143 1.00 94.75 269 TYR A N 1
ATOM 1806 C CA . TYR A 1 269 ? -1.422 6.157 16.579 1.00 94.75 269 TYR A CA 1
ATOM 1807 C C . TYR A 1 269 ? -0.004 5.689 16.930 1.00 94.75 269 TYR A C 1
ATOM 1809 O O . TYR A 1 269 ? 0.560 4.797 16.315 1.00 94.75 269 TYR A O 1
ATOM 1817 N N . ILE A 1 270 ? 0.561 6.266 17.994 1.00 92.06 270 ILE A N 1
ATOM 1818 C CA . ILE A 1 270 ? 1.913 5.962 18.500 1.00 92.06 270 ILE A CA 1
ATOM 1819 C C . ILE A 1 270 ? 1.970 4.549 19.100 1.00 92.06 270 ILE A C 1
ATOM 1821 O O . ILE A 1 270 ? 2.978 3.847 19.039 1.00 92.06 270 ILE A O 1
ATOM 1825 N N . GLY A 1 271 ? 0.883 4.138 19.752 1.00 89.56 271 GLY A N 1
ATOM 1826 C CA . GLY A 1 271 ? 0.770 2.815 20.349 1.00 89.56 271 GLY A CA 1
ATOM 1827 C C . GLY A 1 271 ? -0.393 2.683 21.336 1.00 89.56 271 GLY A C 1
ATOM 1828 O O . GLY A 1 271 ? -1.213 3.598 21.475 1.00 89.56 271 GLY A O 1
ATOM 1829 N N . PRO A 1 272 ? -0.471 1.541 22.043 1.00 91.75 272 PRO A N 1
ATOM 1830 C CA . PRO A 1 272 ? -1.538 1.254 22.994 1.00 91.75 272 PRO A CA 1
ATOM 1831 C C . PRO A 1 272 ? -1.396 2.056 24.295 1.00 91.75 272 PRO A C 1
ATOM 1833 O O . PRO A 1 272 ? -0.295 2.253 24.806 1.00 91.75 272 PRO A O 1
ATOM 1836 N N . GLY A 1 273 ? -2.530 2.420 24.889 1.00 93.19 273 GLY A N 1
ATOM 1837 C CA . GLY A 1 273 ? -2.623 3.254 26.088 1.00 93.19 273 GLY A CA 1
ATOM 1838 C C . GLY A 1 273 ? -3.120 4.662 25.776 1.00 93.19 273 GLY A C 1
ATOM 1839 O O . GLY A 1 273 ? -3.333 5.025 24.624 1.00 93.19 273 GLY A O 1
ATOM 1840 N N . THR A 1 274 ? -3.343 5.460 26.816 1.00 95.56 274 THR A N 1
ATOM 1841 C CA . THR A 1 274 ? -3.742 6.861 26.639 1.00 95.56 274 THR A CA 1
ATOM 1842 C C . THR A 1 274 ? -2.519 7.747 26.397 1.00 95.56 274 THR A C 1
ATOM 1844 O O . THR A 1 274 ? -1.400 7.402 26.778 1.00 95.56 274 THR A O 1
ATOM 1847 N N . CYS A 1 275 ? -2.715 8.931 25.819 1.00 92.50 275 CYS A N 1
ATOM 1848 C CA . CYS A 1 275 ? -1.629 9.907 25.672 1.00 92.50 275 CYS A CA 1
ATOM 1849 C C . CYS A 1 275 ? -1.098 10.413 27.022 1.00 92.50 275 CYS A C 1
ATOM 1851 O O . CYS A 1 275 ? 0.056 10.823 27.121 1.00 92.50 275 CYS A O 1
ATOM 1853 N N . GLU A 1 276 ? -1.914 10.353 28.080 1.00 90.56 276 GLU A N 1
ATOM 1854 C CA . GLU A 1 276 ? -1.467 10.659 29.441 1.00 90.56 276 GLU A CA 1
ATOM 1855 C C . GLU A 1 276 ? -0.436 9.630 29.931 1.00 90.56 276 GLU A C 1
ATOM 1857 O O . GLU A 1 276 ? 0.575 10.008 30.528 1.00 90.56 276 GLU A O 1
ATOM 1862 N N . ASP A 1 277 ? -0.653 8.345 29.624 1.00 86.75 277 ASP A N 1
ATOM 1863 C CA . ASP A 1 277 ? 0.243 7.246 30.006 1.00 86.75 277 ASP A CA 1
ATOM 1864 C C . ASP A 1 277 ? 1.582 7.297 29.261 1.00 86.75 277 ASP A C 1
ATOM 1866 O O . ASP A 1 277 ? 2.616 6.915 29.813 1.00 86.75 277 ASP A O 1
ATOM 1870 N N . MET A 1 278 ? 1.578 7.795 28.021 1.00 75.12 278 MET A N 1
ATOM 1871 C CA . MET A 1 278 ? 2.786 7.945 27.202 1.00 75.12 278 MET A CA 1
ATOM 1872 C C . MET A 1 278 ? 3.650 9.154 27.591 1.00 75.12 278 MET A C 1
ATOM 1874 O O . MET A 1 278 ? 4.738 9.331 27.051 1.00 75.12 278 MET A O 1
ATOM 1878 N N . GLY A 1 279 ? 3.217 9.931 28.589 1.00 65.56 279 GLY A N 1
ATOM 1879 C CA . GLY A 1 279 ? 3.933 11.095 29.091 1.00 65.56 279 GLY A CA 1
ATOM 1880 C C . GLY A 1 279 ? 3.664 12.306 28.212 1.00 65.56 279 GLY A C 1
ATOM 1881 O O . GLY A 1 279 ? 4.371 12.530 27.239 1.00 65.56 279 GLY A O 1
ATOM 1882 N N . GLY A 1 280 ? 2.645 13.086 28.583 1.00 54.81 280 GLY A N 1
ATOM 1883 C CA . GLY A 1 280 ? 2.188 14.274 27.862 1.00 54.81 280 GLY A CA 1
ATOM 1884 C C . GLY A 1 280 ? 3.280 15.297 27.537 1.00 54.81 280 GLY A C 1
ATOM 1885 O O . GLY A 1 280 ? 3.446 16.282 28.255 1.00 54.81 280 GLY A O 1
ATOM 1886 N N . ASP A 1 281 ? 3.947 15.095 26.407 1.00 54.25 281 ASP A N 1
ATOM 1887 C CA . ASP A 1 281 ? 4.572 16.137 25.603 1.00 54.25 281 ASP A CA 1
ATOM 1888 C C . ASP A 1 281 ? 3.915 16.121 24.223 1.00 54.25 281 ASP A C 1
ATOM 1890 O O . ASP A 1 281 ? 4.455 15.679 23.209 1.00 54.25 281 ASP A O 1
ATOM 1894 N N . SER A 1 282 ? 2.661 16.565 24.220 1.00 58.09 282 SER A N 1
ATOM 1895 C CA . SER A 1 282 ? 1.994 17.059 23.029 1.00 58.09 282 SER A CA 1
ATOM 1896 C C . SER A 1 282 ? 2.757 18.291 22.529 1.00 58.09 282 SER A C 1
ATOM 1898 O O . SER A 1 282 ? 2.449 19.421 22.916 1.00 58.09 282 SER A O 1
ATOM 1900 N N . GLY A 1 283 ? 3.740 18.062 21.665 1.00 55.09 283 GLY A N 1
ATOM 1901 C CA . GLY A 1 283 ? 4.306 19.076 20.789 1.00 55.09 283 GLY A CA 1
ATOM 1902 C C . GLY A 1 283 ? 5.624 19.688 21.248 1.00 55.09 283 GLY A C 1
ATOM 1903 O O . GLY A 1 283 ? 5.707 20.438 22.217 1.00 55.09 283 GLY A O 1
ATOM 1904 N N . SER A 1 284 ? 6.628 19.550 20.391 1.00 44.69 284 SER A N 1
ATOM 1905 C CA . SER A 1 284 ? 7.472 20.695 20.073 1.00 44.69 284 SER A CA 1
ATOM 1906 C C . SER A 1 284 ? 7.614 20.806 18.550 1.00 44.69 284 SER A C 1
ATOM 1908 O O . SER A 1 284 ? 7.788 19.775 17.903 1.00 44.69 284 SER A O 1
ATOM 1910 N N . PRO A 1 285 ? 7.429 22.020 17.998 1.00 51.12 285 PRO A N 1
ATOM 1911 C CA . PRO A 1 285 ? 7.363 22.296 16.562 1.00 51.12 285 PRO A CA 1
ATOM 1912 C C . PRO A 1 285 ? 8.710 22.172 15.846 1.00 51.12 285 PRO A C 1
ATOM 1914 O O . PRO A 1 285 ? 9.759 22.252 16.528 1.00 51.12 285 PRO A O 1
#

Foldseek 3Di:
DDDDDDDDDDDDDDDDDDDDDDDDDDDDDDDDDDDDDDPDDQQFPQQQPDGDDRQWDHQHSQVRDTDHVPDDHDPDHDDPPPPPPPPDDDPDPQDFFPQQAPDGHGPPWDHLHSVQGQTDRPPDDGDPDDSLPSPPPLPLQGWAQKAAEDDWFQFLAWTHGNDATDTHGHDDIDGSCSVVGHRDRVVSCVSCVVSQFNVDKAFFPVRRADDPQWAFEFPQQDLQCPPRGIGTIGGQDDPPDDQAQFWFQWNQRAIDSDQNRNSNVRTGTNDTDHSVVVPDPRDDD

Sequence (285 aa):
MLRITKTFSLTLLTAAGLALALAGCNTKSHIGGDDAGGDGGGGGEVCGDVTCGSGEVCCNASCGICTPPGGACPTIYCEPTGDGGISDGGEDGSTGGEPCGPVVCEGGDVCCNASCGVCAAPGEACPAIACADAGTPSGPCDPYDAYGEGFCDLFLGYAWNGTDCVGLSGCECIGSDCDRLDATLEECRALHADCTDTGIVCGGFGGITCPTGMFCDYPDGSYCGGADETGVCRDIPGPECIEIYAPVCGCDGVTYDNSCFAHAAGTDYIGPGTCEDMGGDSGSP